Protein AF-A0A914N008-F1 (afdb_monomer_lite)

Organism: Meloidogyne incognita (NCBI:txid6306)

Sequence (202 aa):
MTDQQKLLIILQPNNVERKERTLLNAPINIRFYGACIACTVIDVILIFLSLLGYFYPNPFRRTPLYKQIFQKLDRFTIQFWYSITLLALTIFFFLHFVSVGGSLLSIQIRKPLIFIPQLIFCLLAVLLQLLLFSVCITISIVSDDTMWGIAIFSLFLLFLFGIYLAISVFTFKQLLFECDDFKKMLANSKSVHFKEENKRKK

Foldseek 3Di:
DDVVVVLVVCPDPVNVVVVVVCVCVPVLVVLLVVLLVVLLVVLVVLLVVLVCCLVPVPPCVPDVLCCPPCVPPDPVVVNVVSNVVSVVSNVLSVVLNVLSVQCVVCVVVLPLVSLVVNLVSLVVVLVVLVVVLVVLVVCCVPVVDCSVVVNVVSVVVSVSSVSNSVSSVVVSVVSVVVVVVVVVSVVVVVVVVVVVVVVVVD

Radius of gyration: 25.66 Å; chains: 1; bounding box: 66×26×82 Å

Secondary structure (DSSP, 8-state):
--HHHHHHHHTSHHHHHHHHHHHHT-HHHHHHHHHHHHHHHHHHHHHHHHHHHHHS----TT-HHHHHHSTTS-HHHHHHHHHHHHHHHHHHHHHHHHHHHHHHHHHHTT-HHHHHHHHHHHHHHHHHHHHHHHHHHHHHHHSSS-THHHHHHHHHHHHHHHHHHHHHHHHHHHHHHHHHHHHHHHHHHHHHHHHHHHHH--

pLDDT: mean 76.32, std 16.16, range [44.53, 95.0]

Structure (mmCIF, N/CA/C/O backbone):
data_AF-A0A914N008-F1
#
_entry.id   AF-A0A914N008-F1
#
loop_
_atom_site.group_PDB
_atom_site.id
_atom_site.type_symbol
_atom_site.label_atom_id
_atom_site.label_alt_id
_atom_site.label_comp_id
_atom_site.label_asym_id
_atom_site.label_entity_id
_atom_site.label_seq_id
_atom_site.pdbx_PDB_ins_code
_atom_site.Cartn_x
_atom_site.Cartn_y
_atom_site.Cartn_z
_atom_site.occupancy
_atom_site.B_iso_or_equiv
_atom_site.auth_seq_id
_atom_site.auth_comp_id
_atom_site.auth_asym_id
_atom_site.auth_atom_id
_atom_site.pdbx_PDB_model_num
ATOM 1 N N . MET A 1 1 ? -38.704 9.710 30.989 1.00 48.91 1 MET A N 1
ATOM 2 C CA . MET A 1 1 ? -37.713 8.616 31.025 1.00 48.91 1 MET A CA 1
ATOM 3 C C . MET A 1 1 ? -36.411 9.207 31.531 1.00 48.91 1 MET A C 1
ATOM 5 O O . MET A 1 1 ? -35.875 10.094 30.878 1.00 48.91 1 MET A O 1
ATOM 9 N N . THR A 1 2 ? -35.991 8.836 32.736 1.00 54.03 2 THR A N 1
ATOM 10 C CA . THR A 1 2 ? -34.802 9.414 33.382 1.00 54.03 2 THR A CA 1
ATOM 11 C C . THR A 1 2 ? -33.525 8.887 32.722 1.00 54.03 2 THR A C 1
ATOM 13 O O . THR A 1 2 ? -33.515 7.774 32.194 1.00 54.03 2 THR A O 1
ATOM 16 N N . ASP A 1 3 ? -32.433 9.655 32.749 1.00 49.78 3 ASP A N 1
ATOM 17 C CA . ASP A 1 3 ? -31.152 9.241 32.146 1.00 49.78 3 ASP A CA 1
ATOM 18 C C . ASP A 1 3 ? -30.626 7.910 32.717 1.00 49.78 3 ASP A C 1
ATOM 20 O O . ASP A 1 3 ? -29.981 7.138 32.008 1.00 49.78 3 ASP A O 1
ATOM 24 N N . GLN A 1 4 ? -31.000 7.574 33.958 1.00 46.47 4 GLN A N 1
ATOM 25 C CA . GLN A 1 4 ? -30.733 6.266 34.564 1.00 46.47 4 GLN A CA 1
ATOM 26 C C . GLN A 1 4 ? -31.462 5.111 33.863 1.00 46.47 4 GLN A C 1
ATOM 28 O O . GLN A 1 4 ? -30.859 4.063 33.652 1.00 46.47 4 GLN A O 1
ATOM 33 N N . GLN A 1 5 ? -32.719 5.289 33.440 1.00 46.25 5 GLN A N 1
ATOM 34 C CA . GLN A 1 5 ? -33.444 4.257 32.688 1.00 46.25 5 GLN A CA 1
ATOM 35 C C . GLN A 1 5 ? -32.820 4.033 31.306 1.00 46.25 5 GLN A C 1
ATOM 37 O O . GLN A 1 5 ? -32.725 2.893 30.860 1.00 46.25 5 GLN A O 1
ATOM 42 N N . LYS A 1 6 ? -32.327 5.093 30.650 1.00 53.38 6 LYS A N 1
ATOM 43 C CA . LYS A 1 6 ? -31.579 4.961 29.388 1.00 53.38 6 LYS A CA 1
ATOM 44 C C . LYS A 1 6 ? -30.273 4.189 29.580 1.00 53.38 6 LYS A C 1
ATOM 46 O O . LYS A 1 6 ? -29.978 3.309 28.779 1.00 53.38 6 LYS A O 1
ATOM 51 N N . LEU A 1 7 ? -29.516 4.477 30.641 1.00 52.62 7 LEU A N 1
ATOM 52 C CA . LEU A 1 7 ? -28.245 3.802 30.916 1.00 52.62 7 LEU A CA 1
ATOM 53 C C . LEU A 1 7 ? -28.439 2.311 31.239 1.00 52.62 7 LEU A C 1
ATOM 55 O O . LEU A 1 7 ? -27.700 1.474 30.727 1.00 52.62 7 LEU A O 1
ATOM 59 N N . LEU A 1 8 ? -29.459 1.982 32.040 1.00 50.84 8 LEU A N 1
ATOM 60 C CA . LEU A 1 8 ? -29.774 0.605 32.432 1.00 50.84 8 LEU A CA 1
ATOM 61 C C . LEU A 1 8 ? -30.206 -0.246 31.232 1.00 50.84 8 LEU A C 1
ATOM 63 O O . LEU A 1 8 ? -29.816 -1.402 31.118 1.00 50.84 8 LEU A O 1
ATOM 67 N N . ILE A 1 9 ? -30.973 0.346 30.311 1.00 55.34 9 ILE A N 1
ATOM 68 C CA . ILE A 1 9 ? -31.376 -0.306 29.062 1.00 55.34 9 ILE A CA 1
ATOM 69 C C . ILE A 1 9 ? -30.156 -0.519 28.157 1.00 55.34 9 ILE A C 1
ATOM 71 O O . ILE A 1 9 ? -30.027 -1.585 27.568 1.00 55.34 9 ILE A O 1
ATOM 75 N N . ILE A 1 10 ? -29.228 0.441 28.070 1.00 53.75 10 ILE A N 1
ATOM 76 C CA . ILE A 1 10 ? -28.014 0.301 27.245 1.00 53.75 10 ILE A CA 1
ATOM 77 C C . ILE A 1 10 ? -27.053 -0.765 27.802 1.00 53.75 10 ILE A C 1
ATOM 79 O O . ILE A 1 10 ? -26.398 -1.447 27.018 1.00 53.75 10 ILE A O 1
ATOM 83 N N . LEU A 1 11 ? -26.977 -0.923 29.127 1.00 48.84 11 LEU A N 1
ATOM 84 C CA . LEU A 1 11 ? -26.089 -1.877 29.804 1.00 48.84 11 LEU A CA 1
ATOM 85 C C . LEU A 1 11 ? -26.681 -3.287 29.958 1.00 48.84 11 LEU A C 1
ATOM 87 O O . LEU A 1 11 ? -25.991 -4.177 30.453 1.00 48.84 11 LEU A O 1
ATOM 91 N N . GLN A 1 12 ? -27.928 -3.526 29.534 1.00 49.69 12 GLN A N 1
ATOM 92 C CA . GLN A 1 12 ? -28.450 -4.891 29.476 1.00 49.69 12 GLN A CA 1
ATOM 93 C C . GLN A 1 12 ? -27.586 -5.733 28.521 1.00 49.69 12 GLN A C 1
ATOM 95 O O . GLN A 1 12 ? -27.346 -5.297 27.393 1.00 49.69 12 GLN A O 1
ATOM 100 N N . PRO A 1 13 ? -27.164 -6.950 28.911 1.00 48.56 13 PRO A N 1
ATOM 101 C CA . PRO A 1 13 ? -26.261 -7.783 28.109 1.00 48.56 13 PRO A CA 1
ATOM 102 C C . PRO A 1 13 ? -26.801 -8.041 26.693 1.00 48.56 13 PRO A C 1
ATOM 104 O O . PRO A 1 13 ? -26.054 -7.960 25.721 1.00 48.56 13 PRO A O 1
ATOM 107 N N . ASN A 1 14 ? -28.124 -8.185 26.549 1.00 44.53 14 ASN A N 1
ATOM 108 C CA . ASN A 1 14 ? -28.794 -8.314 25.250 1.00 44.53 14 ASN A CA 1
ATOM 109 C C . ASN A 1 14 ? -28.680 -7.062 24.361 1.00 44.53 14 ASN A C 1
ATOM 111 O O . ASN A 1 14 ? -28.663 -7.183 23.139 1.00 44.53 14 ASN A O 1
ATOM 115 N N . ASN A 1 15 ? -28.606 -5.860 24.941 1.00 46.72 15 ASN A N 1
ATOM 116 C CA . ASN A 1 15 ? -28.435 -4.616 24.189 1.00 46.72 15 ASN A CA 1
ATOM 117 C C . ASN A 1 15 ? -26.965 -4.321 23.885 1.00 46.72 15 ASN A C 1
ATOM 119 O O . ASN A 1 15 ? -26.691 -3.763 22.826 1.00 46.72 15 ASN A O 1
ATOM 123 N N . VAL A 1 16 ? -26.027 -4.745 24.737 1.00 50.00 16 VAL A N 1
ATOM 124 C CA . VAL A 1 16 ? -24.585 -4.680 24.452 1.00 50.00 16 VAL A CA 1
ATOM 125 C C . VAL A 1 16 ? -24.230 -5.610 23.290 1.00 50.00 16 VAL A C 1
ATOM 127 O O . VAL A 1 16 ? -23.677 -5.133 22.302 1.00 50.00 16 VAL A O 1
ATOM 130 N N . GLU A 1 17 ? -24.665 -6.876 23.320 1.00 48.66 17 GLU A N 1
ATOM 131 C CA . GLU A 1 17 ? -24.482 -7.810 22.196 1.00 48.66 17 GLU A CA 1
ATOM 132 C C . GLU A 1 17 ? -25.181 -7.331 20.914 1.00 48.66 17 GLU A C 1
ATOM 134 O O . GLU A 1 17 ? -24.646 -7.456 19.811 1.00 48.66 17 GLU A O 1
ATOM 139 N N . ARG A 1 18 ? -26.395 -6.772 21.026 1.00 46.22 18 ARG A N 1
ATOM 140 C CA . ARG A 1 18 ? -27.140 -6.252 19.868 1.00 46.22 18 ARG A CA 1
ATOM 141 C C . ARG A 1 18 ? -26.466 -5.013 19.271 1.00 46.22 18 ARG A C 1
ATOM 143 O O . ARG A 1 18 ? -26.499 -4.854 18.050 1.00 46.22 18 ARG A O 1
ATOM 150 N N . LYS A 1 19 ? -25.833 -4.168 20.093 1.00 51.06 19 LYS A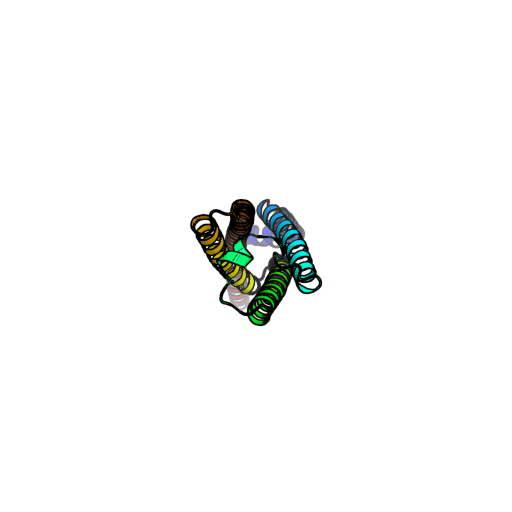 N 1
ATOM 151 C CA . LYS A 1 19 ? -25.053 -2.998 19.660 1.00 51.06 19 LYS A CA 1
ATOM 152 C C . LYS A 1 19 ? -23.704 -3.416 19.069 1.00 51.06 19 LYS A C 1
ATOM 154 O O . LYS A 1 19 ? -23.291 -2.853 18.063 1.00 51.06 19 LYS A O 1
ATOM 159 N N . GLU A 1 20 ? -23.069 -4.456 19.608 1.00 49.47 20 GLU A N 1
ATOM 160 C CA . GLU A 1 20 ? -21.886 -5.088 19.014 1.00 49.47 20 GLU A CA 1
ATOM 161 C C . GLU A 1 20 ? -22.183 -5.676 17.634 1.00 49.47 20 GLU A C 1
ATOM 163 O O . GLU A 1 20 ? -21.449 -5.386 16.692 1.00 49.47 20 GLU A O 1
ATOM 168 N N . ARG A 1 21 ? -23.291 -6.416 17.474 1.00 47.38 21 ARG A N 1
ATOM 169 C CA . ARG A 1 21 ? -23.704 -6.981 16.177 1.00 47.38 21 ARG A CA 1
ATOM 170 C C . ARG A 1 21 ? -24.109 -5.916 15.157 1.00 47.38 21 ARG A C 1
ATOM 172 O O . ARG A 1 21 ? -23.783 -6.056 13.983 1.00 47.38 21 ARG A O 1
ATOM 179 N N . THR A 1 22 ? -24.790 -4.844 15.568 1.00 50.00 22 THR A N 1
ATOM 180 C CA . THR A 1 22 ? -25.119 -3.734 14.647 1.00 50.00 22 THR A CA 1
ATOM 181 C C . THR A 1 22 ? -23.902 -2.888 14.278 1.00 50.00 22 THR A C 1
ATOM 183 O O . THR A 1 22 ? -23.843 -2.397 13.156 1.00 50.00 22 THR A O 1
ATOM 186 N N . LEU A 1 23 ? -22.904 -2.768 15.160 1.00 50.53 23 LEU A N 1
ATOM 187 C CA . LEU A 1 23 ? -21.628 -2.121 14.843 1.00 50.53 23 LEU A CA 1
ATOM 188 C C . LEU A 1 23 ? -20.763 -2.988 13.922 1.00 50.53 23 LEU A C 1
ATOM 190 O O . LEU A 1 23 ? -20.233 -2.467 12.948 1.00 50.53 23 LEU A O 1
ATOM 194 N N . LEU A 1 24 ? -20.665 -4.302 14.152 1.00 49.53 24 LEU A N 1
ATOM 195 C CA . LEU A 1 24 ? -19.932 -5.222 13.268 1.00 49.53 24 LEU A CA 1
ATOM 196 C C . LEU A 1 24 ? -20.536 -5.256 11.849 1.00 49.53 24 LEU A C 1
ATOM 198 O O . LEU A 1 24 ? -19.799 -5.288 10.868 1.00 49.53 24 LEU A O 1
ATOM 202 N N . ASN A 1 25 ? -21.865 -5.145 11.747 1.00 50.12 25 ASN A N 1
ATOM 203 C CA . ASN A 1 25 ? -22.613 -5.087 10.485 1.00 50.12 25 ASN A CA 1
ATOM 204 C C . ASN A 1 25 ? -22.805 -3.665 9.934 1.00 50.12 25 ASN A C 1
ATOM 206 O O . ASN A 1 25 ? -23.552 -3.477 8.970 1.00 50.12 25 ASN A O 1
ATOM 210 N N . ALA A 1 26 ? -22.163 -2.650 10.522 1.00 58.84 26 ALA A N 1
ATOM 211 C CA . ALA A 1 26 ? -22.235 -1.304 9.981 1.00 58.84 26 ALA A CA 1
ATOM 212 C C . ALA A 1 26 ? -21.661 -1.305 8.549 1.00 58.84 26 ALA A C 1
ATOM 214 O O . ALA A 1 26 ? -20.599 -1.888 8.310 1.00 58.84 26 ALA A O 1
ATOM 215 N N . PRO A 1 27 ? -22.305 -0.620 7.586 1.00 59.25 27 PRO A N 1
ATOM 216 C CA . PRO A 1 27 ? -21.892 -0.624 6.178 1.00 59.25 27 PRO A CA 1
ATOM 217 C C . PRO A 1 27 ? -20.438 -0.168 5.966 1.00 59.25 27 PRO A C 1
ATOM 219 O O . PRO A 1 27 ? -19.822 -0.493 4.955 1.00 59.25 27 PRO A O 1
ATOM 222 N N . ILE A 1 28 ? -19.876 0.567 6.927 1.00 62.19 28 ILE A N 1
ATOM 223 C CA . ILE A 1 28 ? -18.495 1.058 6.919 1.00 62.19 28 ILE A CA 1
ATOM 224 C C . ILE A 1 28 ? -17.487 -0.056 7.225 1.00 62.19 28 ILE A C 1
ATOM 226 O O . ILE A 1 28 ? -16.455 -0.124 6.561 1.00 62.19 28 ILE A O 1
ATOM 230 N N . ASN A 1 29 ? -17.808 -0.981 8.135 1.00 72.00 29 ASN A N 1
ATOM 231 C CA . ASN A 1 29 ? -16.945 -2.129 8.417 1.00 72.00 29 ASN A CA 1
ATOM 232 C C . ASN A 1 29 ? -16.856 -3.046 7.197 1.00 72.00 29 ASN A C 1
ATOM 234 O O . ASN A 1 29 ? -15.761 -3.434 6.808 1.00 72.00 29 ASN A O 1
ATOM 238 N N . ILE A 1 30 ? -17.975 -3.290 6.510 1.00 80.00 30 ILE A N 1
ATOM 239 C CA . ILE A 1 30 ? -18.000 -4.087 5.273 1.00 80.00 30 ILE A CA 1
ATOM 240 C C . ILE A 1 30 ? -17.111 -3.459 4.187 1.00 80.00 30 ILE A C 1
ATOM 242 O O . ILE A 1 30 ? -16.328 -4.161 3.548 1.00 80.00 30 ILE A O 1
ATOM 246 N N . ARG A 1 31 ? -17.187 -2.133 3.998 1.00 85.31 31 ARG A N 1
ATOM 247 C CA . ARG A 1 31 ? -16.338 -1.410 3.034 1.00 85.31 31 ARG A CA 1
ATOM 248 C C . ARG A 1 31 ? -14.860 -1.487 3.400 1.00 85.31 31 ARG A C 1
ATOM 250 O O . ARG A 1 31 ? -14.036 -1.692 2.515 1.00 85.31 31 ARG A O 1
ATOM 257 N N . PHE A 1 32 ? -14.531 -1.347 4.683 1.00 88.38 32 PHE A N 1
ATOM 258 C CA . PHE A 1 32 ? -13.157 -1.460 5.159 1.00 88.38 32 PHE A CA 1
ATOM 259 C C . PHE A 1 32 ? -12.603 -2.874 4.959 1.00 88.38 32 PHE A C 1
ATOM 261 O O . PHE A 1 32 ? -11.547 -3.021 4.355 1.00 88.38 32 PHE A O 1
ATOM 268 N N . TYR A 1 33 ? -13.343 -3.912 5.360 1.00 88.69 33 TYR A N 1
ATOM 269 C CA . TYR A 1 33 ? -12.947 -5.303 5.130 1.00 88.69 33 TYR A CA 1
ATOM 270 C C . TYR A 1 33 ? -12.759 -5.604 3.640 1.00 88.69 33 TYR A C 1
ATOM 272 O O . TYR A 1 33 ? -11.759 -6.210 3.264 1.00 88.69 33 TYR A O 1
ATOM 280 N N . GLY A 1 34 ? -13.671 -5.133 2.783 1.00 88.50 34 GLY A N 1
ATOM 281 C CA . GLY A 1 34 ? -13.533 -5.265 1.333 1.00 88.50 34 GLY A CA 1
ATOM 282 C C . GLY A 1 34 ? -12.267 -4.589 0.797 1.00 88.50 34 GLY A C 1
ATOM 283 O O . GLY A 1 34 ? -11.550 -5.179 -0.010 1.00 88.50 34 GLY A O 1
ATOM 284 N N . ALA A 1 35 ? -11.951 -3.389 1.288 1.00 90.56 35 ALA A N 1
ATOM 285 C CA . ALA A 1 35 ? -10.738 -2.673 0.911 1.00 90.56 35 ALA A CA 1
ATOM 286 C C . ALA A 1 35 ? -9.466 -3.390 1.400 1.00 90.56 35 ALA A C 1
ATOM 288 O O . ALA A 1 35 ? -8.519 -3.525 0.631 1.00 90.56 35 ALA A O 1
ATOM 289 N N . CYS A 1 36 ? -9.460 -3.928 2.626 1.00 90.44 36 CYS A N 1
ATOM 290 C CA . CYS A 1 36 ? -8.354 -4.740 3.135 1.00 90.44 36 CYS A CA 1
ATOM 291 C C . CYS A 1 36 ? -8.127 -5.991 2.286 1.00 90.44 36 CYS A C 1
ATOM 293 O O . CYS A 1 36 ? -6.990 -6.263 1.924 1.00 90.44 36 CYS A O 1
ATOM 295 N N . ILE A 1 37 ? -9.188 -6.723 1.928 1.00 91.56 37 ILE A N 1
ATOM 296 C CA . ILE A 1 37 ? -9.081 -7.917 1.075 1.00 91.56 37 ILE A CA 1
ATOM 297 C C . ILE A 1 37 ? -8.471 -7.549 -0.279 1.00 91.56 37 ILE A C 1
ATOM 299 O O . ILE A 1 37 ? -7.536 -8.210 -0.726 1.00 91.56 37 ILE A O 1
ATOM 303 N N . ALA A 1 38 ? -8.962 -6.481 -0.914 1.00 91.06 38 ALA A N 1
ATOM 304 C CA . ALA A 1 38 ? -8.420 -6.011 -2.184 1.00 91.06 38 ALA A CA 1
ATOM 305 C C . ALA A 1 38 ? -6.927 -5.664 -2.063 1.00 91.06 38 ALA A C 1
ATOM 307 O O . ALA A 1 38 ? -6.125 -6.149 -2.861 1.00 91.06 38 ALA A O 1
ATOM 308 N N . CYS A 1 39 ? -6.541 -4.896 -1.038 1.00 90.94 39 CYS A N 1
ATOM 309 C CA . CYS A 1 39 ? -5.143 -4.553 -0.772 1.00 90.94 39 CYS A CA 1
ATOM 310 C C . CYS A 1 39 ? -4.279 -5.791 -0.542 1.00 90.94 39 CYS A C 1
ATOM 312 O O . CYS A 1 39 ? -3.233 -5.912 -1.164 1.00 90.94 39 CYS A O 1
ATOM 314 N N . THR A 1 40 ? -4.737 -6.743 0.269 1.00 92.31 40 THR A N 1
ATOM 315 C CA . THR A 1 40 ? -4.014 -7.991 0.518 1.00 92.31 40 THR A CA 1
ATOM 316 C C . THR A 1 40 ? -3.774 -8.782 -0.766 1.00 92.31 40 THR A C 1
ATOM 318 O O . THR A 1 40 ? -2.666 -9.264 -0.987 1.00 92.31 40 THR A O 1
ATOM 321 N N . VAL A 1 41 ? -4.782 -8.903 -1.635 1.00 93.88 41 VAL A N 1
ATOM 322 C CA . VAL A 1 41 ? -4.629 -9.593 -2.926 1.00 93.88 41 VAL A CA 1
ATOM 323 C C . VAL A 1 41 ? -3.598 -8.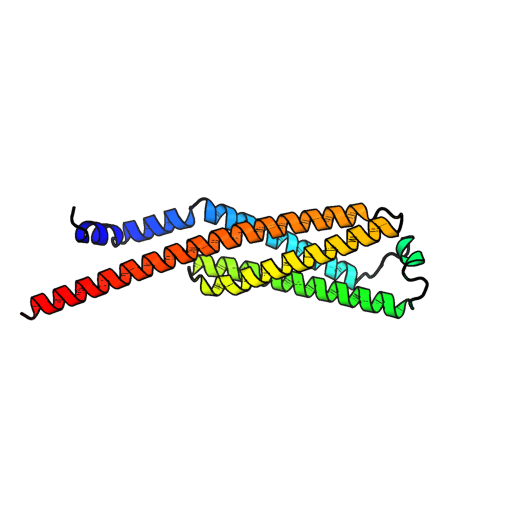881 -3.802 1.00 93.88 41 VAL A C 1
ATOM 325 O O . VAL A 1 41 ? -2.726 -9.532 -4.376 1.00 93.88 41 VAL A O 1
ATOM 328 N N . ILE A 1 42 ? -3.664 -7.551 -3.876 1.00 92.00 42 ILE A N 1
ATOM 329 C CA . ILE A 1 42 ? -2.716 -6.742 -4.649 1.00 92.00 42 ILE A CA 1
ATOM 330 C C . ILE A 1 42 ? -1.295 -6.883 -4.092 1.00 92.00 42 ILE A C 1
ATOM 332 O O . ILE A 1 42 ? -0.374 -7.126 -4.867 1.00 92.00 42 ILE A O 1
ATOM 336 N N . ASP A 1 43 ? -1.113 -6.797 -2.773 1.00 91.88 43 ASP A N 1
ATOM 337 C CA . ASP A 1 43 ? 0.191 -6.941 -2.123 1.00 91.88 43 ASP A CA 1
ATOM 338 C C . ASP A 1 43 ? 0.810 -8.302 -2.436 1.00 91.88 43 ASP A C 1
ATOM 340 O O . ASP A 1 43 ? 1.970 -8.373 -2.829 1.00 91.88 43 ASP A O 1
ATOM 344 N N . VAL A 1 44 ? 0.035 -9.388 -2.339 1.00 95.00 44 VAL A N 1
ATOM 345 C CA . VAL A 1 44 ? 0.516 -10.741 -2.659 1.00 95.00 44 VAL A CA 1
ATOM 346 C C . VAL A 1 44 ? 0.963 -10.838 -4.119 1.00 95.00 44 VAL A C 1
ATOM 348 O O . VAL A 1 44 ? 2.034 -11.381 -4.395 1.00 95.00 44 VAL A O 1
ATOM 351 N N . ILE A 1 45 ? 0.185 -10.281 -5.052 1.00 93.00 45 ILE A N 1
ATOM 352 C CA . ILE A 1 45 ? 0.550 -10.250 -6.475 1.00 93.00 45 ILE A CA 1
ATOM 353 C C . ILE A 1 45 ? 1.847 -9.457 -6.676 1.00 93.00 45 ILE A C 1
ATOM 355 O O . ILE A 1 45 ? 2.752 -9.930 -7.360 1.00 93.00 45 ILE A O 1
ATOM 359 N N . LEU A 1 46 ? 1.971 -8.273 -6.074 1.00 91.25 46 LEU A N 1
ATOM 360 C CA . LEU A 1 46 ? 3.138 -7.405 -6.242 1.00 91.25 46 LEU A CA 1
ATOM 361 C C . LEU A 1 46 ? 4.397 -7.978 -5.580 1.00 91.25 46 LEU A C 1
ATOM 363 O O . LEU A 1 46 ? 5.477 -7.882 -6.165 1.00 91.25 46 LEU A O 1
ATOM 367 N N . ILE A 1 47 ? 4.272 -8.630 -4.421 1.00 93.69 47 ILE A N 1
ATOM 368 C CA . ILE A 1 47 ? 5.356 -9.392 -3.782 1.00 93.69 47 ILE A CA 1
ATOM 369 C C . ILE A 1 47 ? 5.816 -10.507 -4.719 1.00 93.69 47 ILE A C 1
ATOM 371 O O . ILE A 1 47 ? 7.010 -10.623 -4.995 1.00 93.69 47 ILE A O 1
ATOM 375 N N . PHE A 1 48 ? 4.881 -11.298 -5.253 1.00 93.50 48 PHE A N 1
ATOM 376 C CA . PHE A 1 48 ? 5.210 -12.399 -6.154 1.00 93.50 48 PHE A CA 1
ATOM 377 C C . PHE A 1 48 ? 5.899 -11.908 -7.432 1.00 93.50 48 PHE A C 1
ATOM 379 O O . PHE A 1 48 ? 6.938 -12.445 -7.811 1.00 93.50 48 PHE A O 1
ATOM 386 N N . LEU A 1 49 ? 5.377 -10.854 -8.068 1.00 89.69 49 LEU A N 1
ATOM 387 C CA . LEU A 1 49 ? 5.983 -10.253 -9.260 1.00 89.69 49 LEU A CA 1
ATOM 388 C C . LEU A 1 49 ? 7.378 -9.682 -8.974 1.00 89.69 49 LEU A C 1
ATOM 390 O O . LEU A 1 49 ? 8.282 -9.847 -9.794 1.00 89.69 49 LEU A O 1
ATOM 394 N N . SER A 1 50 ? 7.572 -9.052 -7.812 1.00 88.56 50 SER A N 1
ATOM 395 C CA . SER A 1 50 ? 8.870 -8.494 -7.411 1.00 88.56 50 SER A CA 1
ATOM 396 C C . SER A 1 50 ? 9.906 -9.595 -7.172 1.00 88.56 50 SER A C 1
ATOM 398 O O . SER A 1 50 ? 11.027 -9.501 -7.671 1.00 88.56 50 SER A O 1
ATOM 400 N N . LEU A 1 51 ? 9.518 -10.678 -6.489 1.00 90.81 51 LEU A N 1
ATOM 401 C CA . LEU A 1 51 ? 10.366 -11.855 -6.285 1.00 90.81 51 LEU A CA 1
ATOM 402 C C . LEU A 1 51 ? 10.687 -12.562 -7.604 1.00 90.81 51 LEU A C 1
ATOM 404 O O . LEU A 1 51 ? 11.836 -12.930 -7.839 1.00 90.81 51 LEU A O 1
ATOM 408 N N . LEU A 1 52 ? 9.697 -12.725 -8.486 1.00 88.56 52 LEU A N 1
ATOM 409 C CA . LEU A 1 52 ? 9.902 -13.328 -9.801 1.00 88.56 52 LEU A CA 1
ATOM 410 C C . LEU A 1 52 ? 10.907 -12.512 -10.621 1.00 88.56 52 LEU A C 1
ATOM 412 O O . LEU A 1 52 ? 11.835 -13.087 -11.185 1.00 88.56 52 LEU A O 1
ATOM 416 N N . GLY A 1 53 ? 10.772 -11.182 -10.633 1.00 83.50 53 GLY A N 1
ATOM 417 C CA . GLY A 1 53 ? 11.736 -10.291 -11.281 1.00 83.50 53 GLY A CA 1
ATOM 418 C C . GLY A 1 53 ? 13.135 -10.365 -10.664 1.00 83.50 53 GLY A C 1
ATOM 419 O O . GLY A 1 53 ? 14.127 -10.219 -11.375 1.00 83.50 53 GLY A O 1
ATOM 420 N N . TYR A 1 54 ? 13.225 -10.623 -9.356 1.00 84.38 54 TYR A N 1
ATOM 421 C CA . TYR A 1 54 ? 14.495 -10.698 -8.637 1.00 84.38 54 TYR A CA 1
ATOM 422 C C . TYR A 1 54 ? 15.249 -11.996 -8.950 1.00 84.38 54 TYR A C 1
ATOM 424 O O . TYR A 1 54 ? 16.445 -11.957 -9.231 1.00 84.38 54 TYR A O 1
ATOM 432 N N . PHE A 1 55 ? 14.557 -13.142 -8.939 1.00 84.38 55 PHE A N 1
ATOM 433 C CA . PHE A 1 55 ? 15.156 -14.456 -9.214 1.00 84.38 55 PHE A CA 1
ATOM 434 C C . PHE A 1 55 ? 15.340 -14.748 -10.702 1.00 84.38 55 PHE A C 1
ATOM 436 O O . PHE A 1 55 ? 16.269 -15.462 -11.078 1.00 84.38 55 PHE A O 1
ATOM 443 N N . TYR A 1 56 ? 14.492 -14.171 -11.552 1.00 81.94 56 TYR A N 1
ATOM 444 C CA . TYR A 1 56 ? 14.594 -14.273 -13.003 1.00 81.94 56 TYR A CA 1
ATOM 445 C C . TYR A 1 56 ? 14.815 -12.886 -13.607 1.00 81.94 56 TYR A C 1
ATOM 447 O O . TYR A 1 56 ? 13.951 -12.383 -14.335 1.00 81.94 56 TYR A O 1
ATOM 455 N N . PRO A 1 57 ? 15.976 -12.255 -13.333 1.00 68.06 57 PRO A N 1
ATOM 456 C CA . PRO A 1 57 ? 16.286 -10.945 -13.859 1.00 68.06 57 PRO A CA 1
ATOM 457 C C . PRO A 1 57 ? 16.510 -11.080 -15.366 1.00 68.06 57 PRO A C 1
ATOM 459 O O . PRO A 1 57 ? 17.614 -11.318 -15.851 1.00 68.06 57 PRO A O 1
ATOM 462 N N . ASN A 1 58 ? 15.445 -10.871 -16.132 1.00 63.69 58 ASN A N 1
ATOM 463 C CA . ASN A 1 58 ? 15.522 -10.470 -17.528 1.00 63.69 58 ASN A CA 1
ATOM 464 C C . ASN A 1 58 ? 15.159 -8.982 -17.595 1.00 63.69 58 ASN A C 1
ATOM 466 O O . ASN A 1 58 ? 14.102 -8.637 -18.128 1.00 63.69 58 ASN A O 1
ATOM 470 N N . PRO A 1 59 ? 15.992 -8.081 -17.027 1.00 56.56 59 PRO A N 1
ATOM 471 C CA . PRO A 1 59 ? 15.714 -6.661 -17.060 1.00 56.56 59 PRO A CA 1
ATOM 472 C C . PRO A 1 59 ? 15.860 -6.245 -18.515 1.00 56.56 59 PRO A C 1
ATOM 474 O O . PRO A 1 59 ? 16.965 -6.074 -19.016 1.00 56.56 59 PRO A O 1
ATOM 477 N N . PHE A 1 60 ? 14.747 -6.157 -19.236 1.00 53.91 60 PHE A N 1
ATOM 478 C CA . PHE A 1 60 ? 14.684 -5.368 -20.454 1.00 53.91 60 PHE A CA 1
ATOM 479 C C . PHE A 1 60 ? 15.782 -5.665 -21.487 1.00 53.91 60 PHE A C 1
ATOM 481 O O . PHE A 1 60 ? 16.230 -4.764 -22.192 1.00 53.91 60 PHE A O 1
ATOM 488 N N . ARG A 1 61 ? 16.183 -6.938 -21.654 1.00 47.78 61 ARG A N 1
ATOM 489 C CA . ARG A 1 61 ? 17.234 -7.355 -22.611 1.00 47.78 61 ARG A CA 1
ATOM 490 C C . ARG A 1 61 ? 16.939 -6.938 -24.066 1.00 47.78 61 ARG A C 1
ATOM 492 O O . ARG A 1 61 ? 17.764 -7.173 -24.946 1.00 47.78 61 ARG A O 1
ATOM 499 N N . ARG A 1 62 ? 15.755 -6.367 -24.332 1.00 48.59 62 ARG A N 1
ATOM 500 C CA . ARG A 1 62 ? 15.248 -5.969 -25.646 1.00 48.59 62 ARG A CA 1
ATOM 501 C C . ARG A 1 62 ? 14.501 -4.628 -25.706 1.00 48.59 62 ARG A C 1
ATOM 503 O O . ARG A 1 62 ? 14.035 -4.320 -26.797 1.00 48.59 62 ARG A O 1
ATOM 510 N N . THR A 1 63 ? 14.363 -3.833 -24.635 1.00 53.94 63 THR A N 1
ATOM 511 C CA . THR A 1 63 ? 13.698 -2.520 -24.804 1.00 53.94 63 THR A CA 1
ATOM 512 C C . THR A 1 63 ? 14.696 -1.442 -25.247 1.00 53.94 63 THR A C 1
ATOM 514 O O . THR A 1 63 ? 15.817 -1.394 -24.727 1.00 53.94 63 THR A O 1
ATOM 517 N N . PRO A 1 64 ? 14.331 -0.585 -26.218 1.00 53.97 64 PRO A N 1
ATOM 518 C CA . PRO A 1 64 ? 15.183 0.512 -26.692 1.00 53.97 64 PRO A CA 1
ATOM 519 C C . PRO A 1 64 ? 15.633 1.450 -25.561 1.00 53.97 64 PRO A C 1
ATOM 521 O O . PRO A 1 64 ? 16.775 1.909 -25.553 1.00 53.97 64 PRO A O 1
ATOM 524 N N . LEU A 1 65 ? 14.795 1.615 -24.541 1.00 52.53 65 LEU A N 1
ATOM 525 C CA . LEU A 1 65 ? 15.058 2.331 -23.289 1.00 52.53 65 LEU A CA 1
ATOM 526 C C . LEU A 1 65 ? 16.332 1.890 -22.534 1.00 52.53 65 LEU A C 1
ATOM 528 O O . LEU A 1 65 ? 17.104 2.737 -22.079 1.00 52.53 65 LEU A O 1
ATOM 532 N N . TYR A 1 66 ? 16.609 0.578 -22.451 1.00 57.66 66 TYR A N 1
ATOM 533 C CA . TYR A 1 66 ? 17.857 0.059 -21.863 1.00 57.66 66 TYR A CA 1
ATOM 534 C C . TYR A 1 66 ? 19.079 0.539 -22.654 1.00 57.66 66 TYR A C 1
ATOM 536 O O . TYR A 1 66 ? 20.100 0.912 -22.078 1.00 57.66 66 TYR A O 1
ATOM 544 N N . LYS A 1 67 ? 18.961 0.568 -23.987 1.00 56.94 67 LYS A N 1
ATOM 545 C CA . LYS A 1 67 ? 20.030 1.048 -24.863 1.00 56.94 67 LYS A CA 1
ATOM 546 C C . LYS A 1 67 ? 20.207 2.561 -24.780 1.00 56.94 67 LYS A C 1
ATOM 548 O O . LYS A 1 67 ? 21.344 2.994 -24.850 1.00 56.94 67 LYS A O 1
ATOM 553 N N . GLN A 1 68 ? 19.146 3.355 -24.652 1.00 58.44 68 GLN A N 1
ATOM 554 C CA . GLN A 1 68 ? 19.261 4.819 -24.672 1.00 58.44 68 GLN A CA 1
ATOM 555 C C . GLN A 1 68 ? 19.678 5.416 -23.320 1.00 58.44 68 GLN A C 1
ATOM 557 O O . GLN A 1 68 ? 20.588 6.240 -23.279 1.00 58.44 68 GLN A O 1
ATOM 562 N N . ILE A 1 69 ? 19.071 4.991 -22.206 1.00 59.94 69 ILE A N 1
ATOM 563 C CA . ILE A 1 69 ? 19.324 5.604 -20.886 1.00 59.94 69 ILE A CA 1
ATOM 564 C C . ILE A 1 69 ? 20.611 5.072 -20.252 1.00 59.94 69 ILE A C 1
ATOM 566 O O . ILE A 1 69 ? 21.362 5.818 -19.624 1.00 59.94 69 ILE A O 1
ATOM 570 N N . PHE A 1 70 ? 20.899 3.785 -20.437 1.00 62.69 70 PHE A N 1
ATOM 571 C CA . PHE A 1 70 ? 21.993 3.122 -19.734 1.00 62.69 70 PHE A CA 1
ATOM 572 C C . PHE A 1 70 ? 23.211 2.824 -20.608 1.00 62.69 70 PHE A C 1
ATOM 574 O O . PHE A 1 70 ? 24.111 2.105 -20.189 1.00 62.69 70 PHE A O 1
ATOM 581 N N . GLN A 1 71 ? 23.299 3.431 -21.792 1.00 59.84 71 GLN A N 1
ATOM 582 C CA . GLN A 1 71 ? 24.433 3.278 -22.712 1.00 59.84 71 GLN A CA 1
ATOM 583 C C . GLN A 1 71 ? 25.794 3.625 -22.079 1.00 59.84 71 GLN A C 1
ATOM 585 O O . GLN A 1 71 ? 26.822 3.113 -22.514 1.00 59.84 71 GLN A O 1
ATOM 590 N N . LYS A 1 72 ? 25.794 4.487 -21.051 1.00 62.62 72 LYS A N 1
ATOM 591 C CA . LYS A 1 72 ? 26.986 4.924 -20.303 1.00 62.62 72 LYS A CA 1
ATOM 592 C C . LYS A 1 72 ? 27.188 4.212 -18.962 1.00 62.62 72 LYS A C 1
ATOM 594 O O . LYS A 1 72 ? 28.217 4.431 -18.330 1.00 62.62 72 LYS A O 1
ATOM 599 N N . LEU A 1 73 ? 26.227 3.407 -18.504 1.00 65.00 73 LEU A N 1
ATOM 600 C CA . LEU A 1 73 ? 26.359 2.654 -17.258 1.00 65.00 73 LEU A CA 1
ATOM 601 C C . LEU A 1 73 ? 26.810 1.223 -17.548 1.00 65.00 73 LEU A C 1
ATOM 603 O O . LEU A 1 73 ? 26.310 0.558 -18.452 1.00 65.00 73 LEU A O 1
ATOM 607 N N . ASP A 1 74 ? 27.731 0.73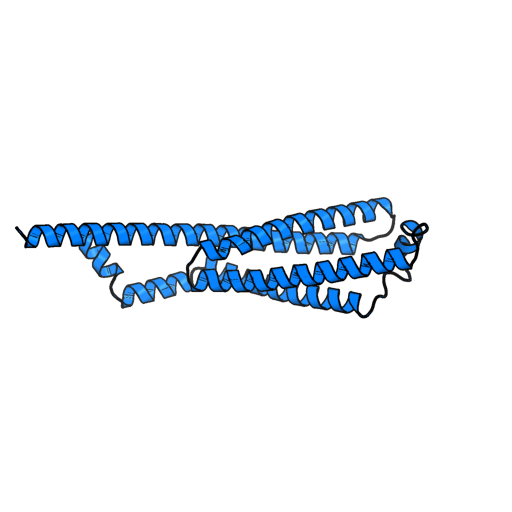4 -16.723 1.00 72.38 74 ASP A N 1
ATOM 608 C CA . ASP A 1 74 ? 28.094 -0.678 -16.680 1.00 72.38 74 ASP A CA 1
ATOM 609 C C . ASP A 1 74 ? 26.847 -1.544 -16.403 1.00 72.38 74 ASP A C 1
ATOM 611 O O . ASP A 1 74 ? 26.010 -1.224 -15.552 1.00 72.38 74 ASP A O 1
ATOM 615 N N . ARG A 1 75 ? 26.750 -2.675 -17.114 1.00 70.19 75 ARG A N 1
ATOM 616 C CA . ARG A 1 75 ? 25.746 -3.726 -16.908 1.00 70.19 75 ARG A CA 1
ATOM 617 C C . ARG A 1 75 ? 25.644 -4.153 -15.447 1.00 70.19 75 ARG A C 1
ATOM 619 O O . ARG A 1 75 ? 24.529 -4.367 -14.975 1.00 70.19 75 ARG A O 1
ATOM 626 N N . PHE A 1 76 ? 26.773 -4.252 -14.745 1.00 75.94 76 PHE A N 1
ATOM 627 C CA . PHE A 1 76 ? 26.812 -4.578 -13.323 1.00 75.94 76 PHE A CA 1
ATOM 628 C C . PHE A 1 76 ? 26.045 -3.543 -12.500 1.00 75.94 76 PHE A C 1
ATOM 630 O O . PHE A 1 76 ? 25.164 -3.909 -11.728 1.00 75.94 76 PHE A O 1
ATOM 637 N N . THR A 1 77 ? 26.306 -2.253 -12.719 1.00 77.81 77 THR A N 1
ATOM 638 C CA . THR A 1 77 ? 25.642 -1.158 -12.001 1.00 77.81 77 THR A CA 1
ATOM 639 C C . THR A 1 77 ? 24.133 -1.165 -12.237 1.00 77.81 77 THR A C 1
ATOM 641 O O . THR A 1 77 ? 23.360 -1.022 -11.294 1.00 77.81 77 THR A O 1
ATOM 644 N N . ILE A 1 78 ? 23.690 -1.391 -13.477 1.00 73.94 78 ILE A N 1
ATOM 645 C CA . ILE A 1 78 ? 22.258 -1.459 -13.810 1.00 73.94 78 ILE A CA 1
ATOM 646 C C . ILE A 1 78 ? 21.592 -2.642 -13.104 1.00 73.94 78 ILE A C 1
ATOM 648 O O . ILE A 1 78 ? 20.533 -2.492 -12.498 1.00 73.94 78 ILE A O 1
ATOM 652 N N . GLN A 1 79 ? 22.215 -3.820 -13.171 1.00 77.50 79 GLN A N 1
ATOM 653 C CA . GLN A 1 79 ? 21.684 -5.028 -12.552 1.00 77.50 79 GLN A CA 1
ATOM 654 C C . GLN A 1 79 ? 21.671 -4.919 -11.023 1.00 77.50 79 GLN A C 1
ATOM 656 O O . GLN A 1 79 ? 20.711 -5.350 -10.392 1.00 77.50 79 GLN A O 1
ATOM 661 N N . PHE A 1 80 ? 22.689 -4.294 -10.432 1.00 82.38 80 PHE A N 1
ATOM 662 C CA . PHE A 1 80 ? 22.761 -4.020 -9.002 1.00 82.38 80 PHE A CA 1
ATOM 663 C C . PHE A 1 80 ? 21.597 -3.137 -8.534 1.00 82.38 80 PHE A C 1
ATOM 665 O O . PHE A 1 80 ? 20.855 -3.532 -7.633 1.00 82.38 80 PHE A O 1
ATOM 672 N N . TRP A 1 81 ? 21.379 -1.985 -9.181 1.00 81.75 81 TRP A N 1
ATOM 673 C CA . TRP A 1 81 ? 20.273 -1.088 -8.830 1.00 81.75 81 TRP A CA 1
ATOM 674 C C . TRP A 1 81 ? 18.907 -1.725 -9.074 1.00 81.75 81 TRP A C 1
ATOM 676 O O . TRP A 1 81 ? 18.031 -1.601 -8.226 1.00 81.75 81 TRP A O 1
ATOM 686 N N . TYR A 1 82 ? 18.740 -2.469 -10.170 1.00 82.19 82 TYR A N 1
ATOM 687 C CA . TYR A 1 82 ? 17.511 -3.215 -10.447 1.00 82.19 82 TYR A CA 1
ATOM 688 C C . TYR A 1 82 ? 17.178 -4.210 -9.327 1.00 82.19 82 TYR A C 1
ATOM 690 O O . TYR A 1 82 ? 16.065 -4.201 -8.799 1.00 82.19 82 TYR A O 1
ATOM 698 N N . SER A 1 83 ? 18.153 -5.023 -8.914 1.00 84.00 83 SER A N 1
ATOM 699 C CA . SER A 1 83 ? 17.987 -5.988 -7.824 1.00 84.00 83 SER A CA 1
ATOM 700 C C . SER A 1 83 ? 17.657 -5.308 -6.496 1.00 84.00 83 SER A C 1
ATOM 702 O O . SER A 1 83 ? 16.785 -5.784 -5.769 1.00 84.00 83 SER A O 1
ATOM 704 N N . ILE A 1 84 ? 18.306 -4.179 -6.187 1.00 87.81 84 ILE A N 1
ATOM 705 C CA . ILE A 1 84 ? 18.000 -3.387 -4.987 1.00 87.81 84 ILE A CA 1
ATOM 706 C C . ILE A 1 84 ? 16.576 -2.845 -5.040 1.00 87.81 84 ILE A C 1
ATOM 708 O O . ILE A 1 84 ? 15.853 -2.956 -4.053 1.00 87.81 84 ILE A O 1
ATOM 712 N N . THR A 1 85 ? 16.147 -2.287 -6.173 1.00 85.75 85 THR A N 1
ATOM 713 C CA . THR A 1 85 ? 14.786 -1.765 -6.331 1.00 85.75 85 THR A CA 1
ATOM 714 C C . THR A 1 85 ? 13.748 -2.865 -6.135 1.00 85.75 85 THR A C 1
ATOM 716 O O . THR A 1 85 ? 12.786 -2.659 -5.400 1.00 85.75 85 THR A O 1
ATOM 719 N N . LEU A 1 86 ? 13.945 -4.047 -6.723 1.00 87.81 86 LEU A N 1
ATOM 720 C CA . LEU A 1 86 ? 13.019 -5.168 -6.549 1.00 87.81 86 LEU A CA 1
ATOM 721 C C . LEU A 1 86 ? 12.981 -5.700 -5.116 1.00 87.81 86 LEU A C 1
ATOM 723 O O . LEU A 1 86 ? 11.903 -6.000 -4.598 1.00 87.81 86 LEU A O 1
ATOM 727 N N . LEU A 1 87 ? 14.135 -5.786 -4.452 1.00 90.38 87 LEU A N 1
ATOM 728 C CA . LEU A 1 87 ? 14.197 -6.176 -3.047 1.00 90.38 87 LEU A CA 1
ATOM 729 C C . LEU A 1 87 ? 13.477 -5.147 -2.163 1.00 90.38 87 LEU A C 1
ATOM 731 O O . LEU A 1 87 ? 12.673 -5.523 -1.313 1.00 90.38 87 LEU A O 1
ATOM 735 N N . ALA A 1 88 ? 13.709 -3.855 -2.402 1.00 90.50 88 ALA A N 1
ATOM 736 C CA . ALA A 1 88 ? 13.049 -2.772 -1.682 1.00 90.50 88 ALA A CA 1
ATOM 737 C C . ALA A 1 88 ? 11.526 -2.793 -1.884 1.00 90.50 88 ALA A C 1
ATOM 739 O O . ALA A 1 88 ? 10.789 -2.674 -0.908 1.00 90.50 88 ALA A O 1
ATOM 740 N N . LEU A 1 89 ? 11.050 -3.012 -3.116 1.00 89.75 89 LEU A N 1
ATOM 741 C CA . LEU A 1 89 ? 9.622 -3.168 -3.415 1.00 89.75 89 LEU A CA 1
ATOM 742 C C . LEU A 1 89 ? 9.023 -4.381 -2.698 1.00 89.75 89 LEU A C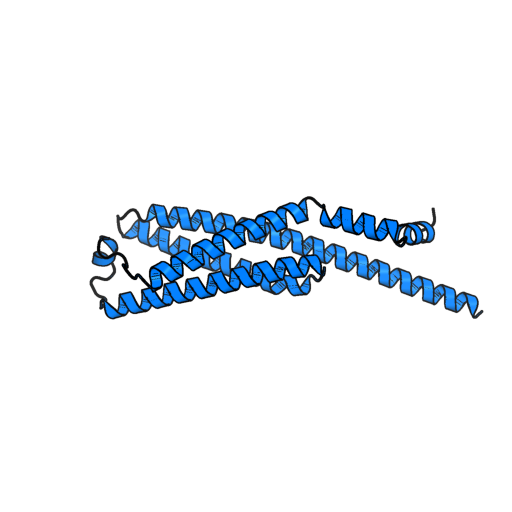 1
ATOM 744 O O . LEU A 1 89 ? 7.958 -4.273 -2.097 1.00 89.75 89 LEU A O 1
ATOM 748 N N . THR A 1 90 ? 9.727 -5.514 -2.690 1.00 91.75 90 THR A N 1
ATOM 749 C CA . THR A 1 90 ? 9.288 -6.725 -1.979 1.00 91.75 90 THR A CA 1
ATOM 750 C C . THR A 1 90 ? 9.114 -6.458 -0.483 1.00 91.75 90 THR A C 1
ATOM 752 O O . THR A 1 90 ? 8.065 -6.765 0.083 1.00 91.75 90 THR A O 1
ATOM 755 N N . ILE A 1 91 ? 10.118 -5.847 0.156 1.00 93.12 91 ILE A N 1
ATOM 756 C CA . ILE A 1 91 ? 10.069 -5.484 1.581 1.00 93.12 91 ILE A CA 1
ATOM 757 C C . ILE A 1 91 ? 8.926 -4.500 1.837 1.00 93.12 91 ILE A C 1
ATOM 759 O O . ILE A 1 91 ? 8.177 -4.658 2.798 1.00 93.12 91 ILE A O 1
ATOM 763 N N . PHE A 1 92 ? 8.769 -3.504 0.969 1.00 91.44 92 PHE A N 1
ATOM 764 C CA . PHE A 1 92 ? 7.723 -2.501 1.085 1.00 91.44 92 PHE A CA 1
ATOM 765 C C . PHE A 1 92 ? 6.317 -3.122 1.059 1.00 91.44 92 PHE A C 1
ATOM 767 O O . PHE A 1 92 ? 5.538 -2.888 1.983 1.00 91.44 92 PHE A O 1
ATOM 774 N N . PHE A 1 93 ? 5.996 -3.955 0.063 1.00 91.56 93 PHE A N 1
ATOM 775 C CA . PHE A 1 93 ? 4.681 -4.604 -0.023 1.00 91.56 93 PHE A CA 1
ATOM 776 C C . PHE A 1 93 ? 4.458 -5.628 1.093 1.00 91.56 93 PHE A C 1
ATOM 778 O O . PHE A 1 93 ? 3.339 -5.774 1.576 1.00 91.56 93 PHE A O 1
ATOM 785 N N . PHE A 1 94 ? 5.516 -6.286 1.574 1.00 93.62 94 PHE A N 1
ATOM 786 C CA . PHE A 1 94 ? 5.418 -7.145 2.752 1.00 93.62 94 PHE A CA 1
ATOM 787 C C . PHE A 1 94 ? 5.056 -6.349 4.015 1.00 93.62 94 PHE A C 1
ATOM 789 O O . PHE A 1 94 ? 4.163 -6.745 4.764 1.00 93.62 94 PHE A O 1
ATOM 796 N N . LEU A 1 95 ? 5.698 -5.200 4.242 1.00 92.69 95 LEU A N 1
ATOM 797 C CA . LEU A 1 95 ? 5.349 -4.317 5.357 1.00 92.69 95 LEU A CA 1
ATOM 798 C C . LEU A 1 95 ? 3.932 -3.749 5.209 1.00 92.69 95 LEU A C 1
ATOM 800 O O . LEU A 1 95 ? 3.216 -3.675 6.207 1.00 92.69 95 LEU A O 1
ATOM 804 N N . HIS A 1 96 ? 3.503 -3.413 3.986 1.00 90.81 96 HIS A N 1
ATOM 805 C CA . HIS A 1 96 ? 2.124 -3.001 3.715 1.00 90.81 96 HIS A CA 1
ATOM 806 C C . HIS A 1 96 ? 1.135 -4.104 4.109 1.00 90.81 96 HIS A C 1
ATOM 808 O O . HIS A 1 96 ? 0.226 -3.849 4.896 1.00 90.81 96 HIS A O 1
ATOM 814 N N . PHE A 1 97 ? 1.372 -5.342 3.669 1.00 92.00 97 PHE A N 1
ATOM 815 C CA . PHE A 1 97 ? 0.556 -6.508 4.010 1.00 92.00 97 PHE A CA 1
ATOM 816 C C . PHE A 1 97 ? 0.440 -6.721 5.529 1.00 92.00 97 PHE A C 1
ATOM 818 O O . PHE A 1 97 ? -0.662 -6.887 6.058 1.00 92.00 97 PHE A O 1
ATOM 825 N N . VAL A 1 98 ? 1.566 -6.675 6.254 1.00 91.69 98 VAL A N 1
ATOM 826 C CA . VAL A 1 98 ? 1.580 -6.814 7.722 1.00 91.69 98 VAL A CA 1
ATOM 827 C C . VAL A 1 98 ? 0.784 -5.688 8.379 1.00 91.69 98 VAL A C 1
ATOM 829 O O . VAL A 1 98 ? 0.000 -5.932 9.300 1.00 91.69 98 VAL A O 1
ATOM 832 N N . SER A 1 99 ? 0.953 -4.462 7.884 1.00 91.06 99 SER A N 1
ATOM 833 C CA . SER A 1 99 ? 0.199 -3.300 8.339 1.00 91.06 99 SER A CA 1
ATOM 834 C C . SER A 1 99 ? -1.306 -3.541 8.181 1.00 91.06 99 SER A C 1
ATOM 836 O O . SER A 1 99 ? -2.051 -3.374 9.153 1.00 91.06 99 SER A O 1
ATOM 838 N N . VAL A 1 100 ? -1.751 -4.016 7.003 1.00 90.56 100 VAL A N 1
ATOM 839 C CA . VAL A 1 100 ? -3.172 -4.282 6.708 1.00 90.56 100 VAL A CA 1
ATOM 840 C C . VAL A 1 100 ? -3.730 -5.282 7.720 1.00 90.56 100 VAL A C 1
ATOM 842 O O . VAL A 1 100 ? -4.794 -5.045 8.293 1.00 90.56 100 VAL A O 1
ATOM 845 N N . GLY A 1 101 ? -2.980 -6.340 8.043 1.00 88.06 101 GLY A N 1
ATOM 846 C CA . GLY A 1 101 ? -3.319 -7.262 9.131 1.00 88.06 101 GLY A CA 1
ATOM 847 C C . GLY A 1 101 ? -3.467 -6.569 10.495 1.00 88.06 101 GLY A C 1
ATOM 848 O O . GLY A 1 101 ? -4.452 -6.784 11.206 1.00 88.06 101 GLY A O 1
ATOM 849 N N . GLY A 1 102 ? -2.539 -5.677 10.847 1.00 86.81 102 GLY A N 1
ATOM 850 C CA . GLY A 1 102 ? -2.606 -4.868 12.070 1.00 86.81 102 GLY A CA 1
ATOM 851 C C . GLY A 1 102 ? -3.826 -3.939 12.133 1.00 86.81 102 GLY A C 1
ATOM 852 O O . GLY A 1 102 ? -4.407 -3.735 13.204 1.00 86.81 102 GLY A O 1
ATOM 853 N N . SER A 1 103 ? -4.268 -3.415 10.990 1.00 88.12 103 SER A N 1
ATOM 854 C CA . SER A 1 103 ? -5.463 -2.574 10.884 1.00 88.12 103 SER A CA 1
ATOM 855 C C . SER A 1 103 ? -6.755 -3.359 11.157 1.00 88.12 103 SER A C 1
ATOM 857 O O . SER A 1 103 ? -7.624 -2.888 11.895 1.00 88.12 103 SER A O 1
ATOM 859 N N . LEU A 1 104 ? -6.838 -4.604 10.671 1.00 88.00 104 LEU A N 1
ATOM 860 C CA . LEU A 1 104 ? -7.950 -5.518 10.948 1.00 88.00 104 LEU A CA 1
ATOM 861 C C . LEU A 1 104 ? -8.023 -5.857 12.440 1.00 88.00 104 LEU A C 1
ATOM 863 O O . LEU A 1 104 ? -9.096 -5.775 13.042 1.00 88.00 104 LEU A O 1
ATOM 867 N N . LEU A 1 105 ? -6.875 -6.163 13.052 1.00 85.00 105 LEU A N 1
ATOM 868 C CA . LEU A 1 105 ? -6.780 -6.407 14.492 1.00 85.00 105 LEU A CA 1
ATOM 869 C C . LEU A 1 105 ? -7.206 -5.177 15.299 1.00 85.00 105 LEU A C 1
ATOM 871 O O . LEU A 1 105 ? -7.959 -5.309 16.259 1.00 85.00 105 LEU A O 1
ATOM 875 N N . SER A 1 106 ? -6.778 -3.979 14.894 1.00 82.94 106 SER A N 1
ATOM 876 C CA . SER A 1 106 ? -7.116 -2.714 15.564 1.00 82.94 106 SER A CA 1
ATOM 877 C C . SER A 1 106 ? -8.621 -2.455 15.627 1.00 82.94 106 SER A C 1
ATOM 879 O O . SER A 1 106 ? -9.118 -1.959 16.642 1.00 82.94 106 SER A O 1
ATOM 881 N N . ILE A 1 107 ? -9.350 -2.817 14.567 1.00 83.56 107 ILE A N 1
ATOM 882 C CA . ILE A 1 107 ? -10.813 -2.727 14.525 1.00 83.56 107 ILE A CA 1
ATOM 883 C C . ILE A 1 107 ? -11.442 -3.777 15.436 1.00 83.56 107 ILE A C 1
ATOM 885 O O . ILE A 1 107 ? -12.321 -3.437 16.226 1.00 83.56 107 ILE A O 1
ATOM 889 N N . GLN A 1 108 ? -10.963 -5.025 15.385 1.00 82.94 108 GLN A N 1
ATOM 890 C CA . GLN A 1 108 ? -11.477 -6.111 16.228 1.00 82.94 108 GLN A CA 1
ATOM 891 C C . GLN A 1 108 ? -11.336 -5.798 17.723 1.00 82.94 108 GLN A C 1
ATOM 893 O O . GLN A 1 108 ? -12.281 -5.976 18.486 1.00 82.94 108 GLN A O 1
ATOM 898 N N . ILE A 1 109 ? -10.183 -5.273 18.142 1.00 83.19 109 ILE A N 1
ATOM 899 C CA . ILE A 1 109 ? -9.912 -4.913 19.545 1.00 83.19 109 ILE A CA 1
ATOM 900 C C . ILE A 1 109 ? -10.399 -3.505 19.917 1.00 83.19 109 ILE A C 1
ATOM 902 O O . ILE A 1 109 ? -10.219 -3.076 21.057 1.00 83.19 109 ILE A O 1
ATOM 906 N N . ARG A 1 110 ? -10.969 -2.766 18.957 1.00 79.31 110 ARG A N 1
ATOM 907 C CA . ARG A 1 110 ? -11.460 -1.388 19.090 1.00 79.31 110 ARG A CA 1
ATOM 908 C C . ARG A 1 110 ? -10.453 -0.392 19.690 1.00 79.31 110 ARG A C 1
ATOM 910 O O . ARG A 1 110 ? -10.832 0.505 20.443 1.00 79.31 110 ARG A O 1
ATOM 917 N N . LYS A 1 111 ? -9.160 -0.524 19.371 1.00 81.50 111 LYS A N 1
ATOM 918 C CA . LYS A 1 111 ? -8.104 0.381 19.870 1.00 81.50 111 LYS A CA 1
ATOM 919 C C . LYS A 1 111 ? -7.568 1.275 18.747 1.00 81.50 111 LYS A C 1
ATOM 921 O O . LYS A 1 111 ? -6.723 0.822 17.975 1.00 81.50 111 LYS A O 1
ATOM 926 N N . PRO A 1 112 ? -7.961 2.561 18.687 1.00 82.12 112 PRO A N 1
ATOM 927 C CA . PRO A 1 112 ? -7.575 3.444 17.587 1.00 82.12 112 PRO A CA 1
ATOM 928 C C . PRO A 1 112 ? -6.070 3.709 17.518 1.00 82.12 112 PRO A C 1
ATOM 930 O O . PRO A 1 112 ? -5.525 3.823 16.429 1.00 82.12 112 PRO A O 1
ATOM 933 N N . LEU A 1 113 ? -5.362 3.730 18.650 1.00 84.00 113 LEU A N 1
ATOM 934 C CA . LEU A 1 113 ? -3.913 3.975 18.663 1.00 84.00 113 LEU A CA 1
ATOM 935 C C . LEU A 1 113 ? -3.109 2.926 17.875 1.00 84.00 113 LEU A C 1
ATOM 937 O O . LEU A 1 113 ? -2.082 3.264 17.297 1.00 84.00 113 LEU A O 1
ATOM 941 N N . ILE A 1 114 ? -3.591 1.680 17.805 1.00 84.75 114 ILE A N 1
ATOM 942 C CA . ILE A 1 1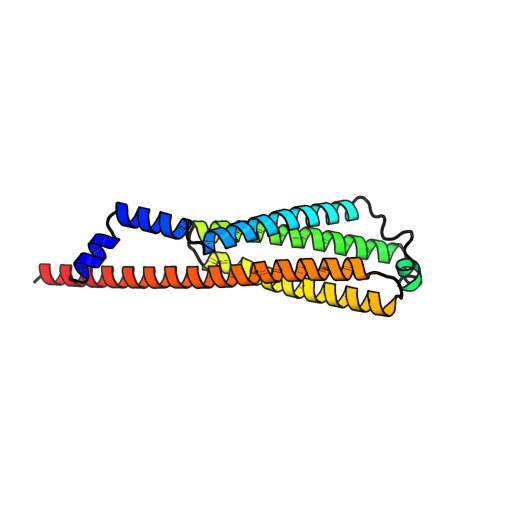14 ? -2.924 0.590 17.067 1.00 84.75 114 ILE A CA 1
ATOM 943 C C . ILE A 1 114 ? -3.129 0.754 15.547 1.00 84.75 114 ILE A C 1
ATOM 945 O O . ILE A 1 114 ? -2.341 0.255 14.751 1.00 84.75 114 ILE A O 1
ATOM 949 N N . PHE A 1 115 ? -4.118 1.555 15.141 1.00 87.38 115 PHE A N 1
ATOM 950 C CA . PHE A 1 115 ? -4.421 1.870 13.747 1.00 87.38 115 PHE A CA 1
ATOM 951 C C . PHE A 1 115 ? -3.532 2.999 13.178 1.00 87.38 115 PHE A C 1
ATOM 953 O O . PHE A 1 115 ? -3.409 3.146 11.964 1.00 87.38 115 PHE A O 1
ATOM 960 N N . ILE A 1 116 ? -2.887 3.808 14.031 1.00 88.19 116 ILE A N 1
ATOM 961 C CA . ILE A 1 116 ? -2.072 4.962 13.602 1.00 88.19 116 ILE A CA 1
ATOM 962 C C . ILE A 1 116 ? -0.864 4.551 12.739 1.00 88.19 116 ILE A C 1
ATOM 964 O O . ILE A 1 116 ? -0.682 5.164 11.684 1.00 88.19 116 ILE A O 1
ATOM 968 N N . PRO A 1 117 ? -0.059 3.529 13.104 1.00 87.06 117 PRO A N 1
ATOM 969 C CA . PRO A 1 117 ? 1.047 3.073 12.260 1.00 87.06 117 PRO A CA 1
ATOM 970 C C . PRO A 1 117 ? 0.607 2.719 10.834 1.00 87.06 117 PRO A C 1
ATOM 972 O O . PRO A 1 117 ? 1.300 3.070 9.882 1.00 87.06 117 PRO A O 1
ATOM 975 N N . GLN A 1 118 ? -0.579 2.120 10.671 1.00 88.81 118 GLN A N 1
ATOM 976 C CA . GLN A 1 118 ? -1.145 1.829 9.352 1.00 88.81 118 GLN A CA 1
ATOM 977 C C . GLN A 1 118 ? -1.430 3.092 8.549 1.00 88.81 118 GLN A C 1
ATOM 979 O O . GLN A 1 118 ? -1.127 3.129 7.360 1.00 88.81 118 GLN A O 1
ATOM 984 N N . LEU A 1 119 ? -2.020 4.118 9.162 1.00 91.44 119 LEU A N 1
ATOM 985 C CA . LEU A 1 119 ? -2.319 5.367 8.461 1.00 91.44 119 LEU A CA 1
ATOM 986 C C . LEU A 1 119 ? -1.046 6.052 7.969 1.00 91.44 119 LEU A C 1
ATOM 988 O O . LEU A 1 119 ? -1.007 6.523 6.832 1.00 91.44 119 LEU A O 1
ATOM 992 N N . ILE A 1 120 ? -0.002 6.065 8.803 1.00 91.31 120 ILE A N 1
ATOM 993 C CA . ILE A 1 120 ? 1.315 6.587 8.425 1.00 91.31 120 ILE A CA 1
ATOM 994 C C . ILE A 1 120 ? 1.870 5.773 7.255 1.00 91.31 120 ILE A C 1
ATOM 996 O O . ILE A 1 120 ? 2.312 6.347 6.262 1.00 91.31 120 ILE A O 1
ATOM 1000 N N . PHE A 1 121 ? 1.794 4.445 7.335 1.00 89.62 121 PHE A N 1
ATOM 1001 C CA . PHE A 1 121 ? 2.269 3.568 6.274 1.00 89.62 121 PHE A CA 1
ATOM 1002 C C . PHE A 1 121 ? 1.510 3.791 4.953 1.00 89.62 121 PHE A C 1
ATOM 1004 O O . PHE A 1 121 ? 2.137 3.939 3.909 1.00 89.62 121 PHE A O 1
ATOM 1011 N N . CYS A 1 122 ? 0.177 3.894 4.985 1.00 90.44 122 CYS A N 1
ATOM 1012 C CA . CYS A 1 122 ? -0.636 4.210 3.805 1.00 90.44 122 CYS A CA 1
ATOM 1013 C C . CYS A 1 122 ? -0.263 5.556 3.188 1.00 90.44 122 CYS A C 1
ATOM 1015 O O . CYS A 1 122 ? -0.195 5.678 1.968 1.00 90.44 122 CYS A O 1
ATOM 1017 N N . LEU A 1 123 ? -0.029 6.574 4.019 1.00 93.12 123 LEU A N 1
ATOM 1018 C CA . LEU A 1 123 ? 0.384 7.887 3.538 1.00 93.12 123 LEU A CA 1
ATOM 1019 C C . LEU A 1 123 ? 1.730 7.796 2.810 1.00 93.12 123 LEU A C 1
ATOM 1021 O O . LEU A 1 123 ? 1.858 8.298 1.696 1.00 93.12 123 LEU A O 1
ATOM 1025 N N . LEU A 1 124 ? 2.709 7.112 3.408 1.00 91.12 124 LEU A N 1
ATOM 1026 C CA . LEU A 1 124 ? 4.008 6.869 2.781 1.00 91.12 124 LEU A CA 1
ATOM 1027 C C . LEU A 1 124 ? 3.870 6.076 1.474 1.00 91.12 124 LEU A C 1
ATOM 1029 O O . LEU A 1 124 ? 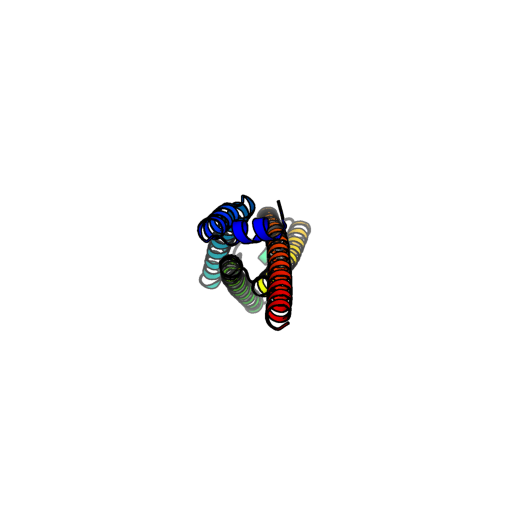4.549 6.398 0.502 1.00 91.12 124 LEU A O 1
ATOM 1033 N N . ALA A 1 125 ? 2.960 5.101 1.420 1.00 88.88 125 ALA A N 1
ATOM 1034 C CA . ALA A 1 125 ? 2.675 4.326 0.217 1.00 88.88 125 ALA A CA 1
ATOM 1035 C C . ALA A 1 125 ? 2.148 5.191 -0.929 1.00 88.88 125 ALA A C 1
ATOM 1037 O O . ALA A 1 125 ? 2.652 5.113 -2.047 1.00 88.88 125 ALA A O 1
ATOM 1038 N N . VAL A 1 126 ? 1.179 6.062 -0.643 1.00 92.31 126 VAL A N 1
ATOM 1039 C CA . VAL A 1 126 ? 0.633 7.002 -1.630 1.00 92.31 126 VAL A CA 1
ATOM 1040 C C . VAL A 1 126 ? 1.717 7.962 -2.126 1.00 92.31 126 VAL A C 1
ATOM 1042 O O . VAL A 1 126 ? 1.824 8.188 -3.329 1.00 92.31 126 VAL A O 1
ATOM 1045 N N . LEU A 1 127 ? 2.553 8.494 -1.229 1.00 93.19 127 LEU A N 1
ATOM 1046 C CA . LEU A 1 127 ? 3.654 9.391 -1.598 1.00 93.19 127 LEU A CA 1
ATOM 1047 C C . LEU A 1 127 ? 4.704 8.693 -2.474 1.00 93.19 127 LEU A C 1
ATOM 1049 O O . LEU A 1 127 ? 5.134 9.251 -3.483 1.00 93.19 127 LEU A O 1
ATOM 1053 N N . LEU A 1 128 ? 5.085 7.462 -2.125 1.00 90.31 128 LEU A N 1
ATOM 1054 C CA . LEU A 1 128 ? 6.003 6.658 -2.930 1.00 90.31 128 LEU A CA 1
ATOM 1055 C C . LEU A 1 128 ? 5.408 6.356 -4.311 1.00 90.31 128 LEU A C 1
ATOM 1057 O O . LEU A 1 128 ? 6.098 6.481 -5.321 1.00 90.31 128 LEU A O 1
ATOM 1061 N N . GLN A 1 129 ? 4.120 6.018 -4.372 1.00 90.12 129 GLN A N 1
ATOM 1062 C CA . GLN A 1 129 ? 3.437 5.736 -5.629 1.00 90.12 129 GLN A CA 1
ATOM 1063 C C . GLN A 1 129 ? 3.317 6.984 -6.518 1.00 90.12 129 GLN A C 1
ATOM 1065 O O . GLN A 1 129 ? 3.495 6.882 -7.730 1.00 90.12 129 GLN A O 1
ATOM 1070 N N . LEU A 1 130 ? 3.086 8.168 -5.937 1.00 92.88 130 LEU A N 1
ATOM 1071 C CA . LEU A 1 130 ? 3.126 9.448 -6.659 1.00 92.88 130 LEU A CA 1
ATOM 1072 C C . LEU A 1 130 ? 4.504 9.708 -7.273 1.00 92.88 130 LEU A C 1
ATOM 1074 O O . LEU A 1 130 ? 4.595 10.116 -8.433 1.00 92.88 130 LEU A O 1
ATOM 1078 N N . LEU A 1 131 ? 5.572 9.446 -6.516 1.00 91.75 131 LEU A N 1
ATOM 1079 C CA . LEU A 1 131 ? 6.940 9.582 -7.009 1.00 91.75 131 LEU A CA 1
ATOM 1080 C C . LEU A 1 131 ? 7.202 8.617 -8.174 1.00 91.75 131 LEU A C 1
ATOM 1082 O O . LEU A 1 131 ? 7.680 9.044 -9.223 1.00 91.75 131 LEU A O 1
ATOM 1086 N N . LEU A 1 132 ? 6.839 7.339 -8.022 1.00 87.50 132 LEU A N 1
ATOM 1087 C CA . LEU A 1 132 ? 6.978 6.331 -9.077 1.00 87.50 132 LEU A CA 1
ATOM 1088 C C . LEU A 1 132 ? 6.186 6.710 -10.331 1.00 87.50 132 LEU A C 1
ATOM 1090 O O . LEU A 1 132 ? 6.713 6.626 -11.437 1.00 87.50 132 LEU A O 1
ATOM 1094 N N . PHE A 1 133 ? 4.945 7.171 -10.174 1.00 91.38 133 PHE A N 1
ATOM 1095 C CA . PHE A 1 133 ? 4.128 7.649 -11.285 1.00 91.38 133 PHE A CA 1
ATOM 1096 C C . PHE A 1 133 ? 4.790 8.824 -12.021 1.00 91.38 133 PHE A C 1
ATOM 1098 O O . PHE A 1 133 ? 4.896 8.789 -13.246 1.00 91.38 133 PHE A O 1
ATOM 1105 N N . SER A 1 134 ? 5.307 9.816 -11.290 1.00 89.88 134 SER A N 1
ATOM 1106 C CA . SER A 1 134 ? 6.026 10.961 -11.868 1.00 89.88 134 SER A CA 1
ATOM 1107 C C . SER A 1 134 ? 7.259 10.529 -12.673 1.00 89.88 134 SER A C 1
ATOM 1109 O O . SER A 1 134 ? 7.470 10.992 -13.799 1.00 89.88 134 SER A O 1
ATOM 1111 N N . VAL A 1 135 ? 8.033 9.572 -12.149 1.00 86.69 135 VAL A N 1
ATOM 1112 C CA . VAL A 1 135 ? 9.176 8.982 -12.861 1.00 86.69 135 VAL A CA 1
ATOM 1113 C C . VAL A 1 135 ? 8.715 8.272 -14.137 1.00 86.69 135 VAL A C 1
ATOM 1115 O O . VAL A 1 135 ? 9.284 8.510 -15.201 1.00 86.69 135 VAL A O 1
ATOM 1118 N N . CYS A 1 136 ? 7.660 7.453 -14.072 1.00 85.81 136 CYS A N 1
ATOM 1119 C CA . CYS A 1 136 ? 7.122 6.755 -15.242 1.00 85.81 136 CYS A CA 1
ATOM 1120 C C . CYS A 1 136 ? 6.646 7.720 -16.334 1.00 85.81 136 CYS A C 1
ATOM 1122 O O . CYS A 1 136 ? 6.926 7.486 -17.509 1.00 85.81 136 CYS A O 1
ATOM 1124 N N . ILE A 1 137 ? 5.958 8.804 -15.965 1.00 87.62 137 ILE A N 1
ATOM 1125 C CA . ILE A 1 137 ? 5.519 9.838 -16.911 1.00 87.62 137 ILE A CA 1
ATOM 1126 C C . ILE A 1 137 ? 6.724 10.541 -17.534 1.00 87.62 137 ILE A C 1
ATOM 1128 O O . ILE A 1 137 ? 6.792 10.656 -18.754 1.00 87.62 137 ILE A O 1
ATOM 1132 N N . THR A 1 138 ? 7.707 10.937 -16.724 1.00 84.56 138 THR A N 1
ATOM 1133 C CA . THR A 1 138 ? 8.929 11.597 -17.210 1.00 84.56 138 THR A CA 1
ATOM 1134 C C . THR A 1 138 ? 9.662 10.720 -18.226 1.00 84.56 138 THR A C 1
ATOM 1136 O O . THR A 1 138 ? 9.998 11.179 -19.313 1.00 84.56 138 THR A O 1
ATOM 1139 N N . ILE A 1 139 ? 9.847 9.434 -17.918 1.00 79.50 139 ILE A N 1
ATOM 1140 C CA . ILE A 1 139 ? 10.482 8.473 -18.829 1.00 79.50 139 ILE A CA 1
ATOM 1141 C C . ILE A 1 139 ? 9.645 8.269 -20.100 1.00 79.50 139 ILE A C 1
ATOM 1143 O O . ILE A 1 139 ? 10.207 8.201 -21.193 1.00 79.50 139 ILE A O 1
ATOM 1147 N N . SER A 1 140 ? 8.317 8.193 -19.978 1.00 82.56 140 SER A N 1
ATOM 1148 C CA . SER A 1 140 ? 7.417 8.021 -21.131 1.00 82.56 140 SER A CA 1
ATOM 1149 C C . SER A 1 140 ? 7.452 9.224 -22.078 1.00 82.56 140 SER A C 1
ATOM 1151 O O . SER A 1 140 ? 7.327 9.044 -23.282 1.00 82.56 140 SER A O 1
ATOM 1153 N N . ILE A 1 141 ? 7.639 10.438 -21.550 1.00 82.50 141 ILE A N 1
ATOM 1154 C CA . ILE A 1 141 ? 7.781 11.661 -22.353 1.00 82.50 141 ILE A CA 1
ATOM 1155 C C . ILE A 1 141 ? 9.163 11.726 -23.016 1.00 82.50 141 ILE A C 1
ATOM 1157 O O . ILE A 1 141 ? 9.267 12.131 -24.167 1.00 82.50 141 ILE A O 1
ATOM 1161 N N . VAL A 1 142 ? 10.227 11.353 -22.296 1.00 79.19 142 VAL A N 1
ATOM 1162 C CA . VAL A 1 142 ? 11.615 11.518 -22.765 1.00 79.19 142 VAL A CA 1
ATOM 1163 C C . VAL A 1 142 ? 12.059 10.418 -23.732 1.00 79.19 142 VAL A C 1
ATOM 1165 O O . VAL A 1 142 ? 12.872 10.687 -24.609 1.00 79.19 142 VAL A O 1
ATOM 1168 N N . SER A 1 143 ? 11.596 9.177 -23.560 1.00 64.69 143 SER A N 1
ATOM 1169 C CA . SER A 1 143 ? 12.191 8.032 -24.268 1.00 64.69 143 SER A CA 1
ATOM 1170 C C . SER A 1 143 ? 11.583 7.703 -25.634 1.00 64.69 143 SER A C 1
ATOM 1172 O O . SER A 1 143 ? 12.045 6.743 -26.243 1.00 64.69 143 SER A O 1
ATOM 1174 N N . ASP A 1 144 ? 10.552 8.424 -26.103 1.00 63.00 144 ASP A N 1
ATOM 1175 C CA . ASP A 1 144 ? 9.711 8.095 -27.285 1.00 63.00 144 ASP A CA 1
ATOM 1176 C C . ASP A 1 144 ? 9.120 6.657 -27.300 1.00 63.00 144 ASP A C 1
ATOM 1178 O O . ASP A 1 144 ? 8.295 6.310 -28.146 1.00 63.00 144 ASP A O 1
ATOM 1182 N N . ASP A 1 145 ? 9.487 5.820 -26.327 1.00 59.50 145 ASP A N 1
ATOM 1183 C CA . ASP A 1 145 ? 9.025 4.463 -26.100 1.00 59.50 145 ASP A CA 1
ATOM 1184 C C . ASP A 1 145 ? 7.773 4.482 -25.217 1.00 59.50 145 ASP A C 1
ATOM 1186 O O . ASP A 1 145 ? 7.667 5.178 -24.202 1.00 59.50 145 ASP A O 1
ATOM 1190 N N . THR A 1 146 ? 6.808 3.643 -25.580 1.00 59.16 146 THR A N 1
ATOM 1191 C CA . THR A 1 146 ? 5.477 3.572 -24.971 1.00 59.16 146 THR A CA 1
ATOM 1192 C C . THR A 1 146 ? 5.485 2.864 -23.605 1.00 59.16 146 THR A C 1
ATOM 1194 O O . THR A 1 146 ? 4.838 1.841 -23.394 1.00 59.16 146 THR A O 1
ATOM 1197 N N . MET A 1 147 ? 6.156 3.451 -22.607 1.00 71.62 147 MET A N 1
ATOM 1198 C CA . MET A 1 147 ? 6.030 3.076 -21.184 1.00 71.62 147 MET A CA 1
ATOM 1199 C C . MET A 1 147 ? 4.674 3.489 -20.573 1.00 71.62 147 MET A C 1
ATOM 1201 O O . MET A 1 147 ? 4.420 3.243 -19.392 1.00 71.62 147 MET A O 1
ATOM 1205 N N . TRP A 1 148 ? 3.766 4.050 -21.379 1.00 80.19 148 TRP A N 1
ATOM 1206 C CA . TRP A 1 148 ? 2.408 4.433 -20.987 1.00 80.19 148 TRP A CA 1
ATOM 1207 C C . TRP A 1 148 ? 1.642 3.314 -20.281 1.00 80.19 148 TRP A C 1
ATOM 1209 O O . TRP A 1 148 ? 0.912 3.597 -19.339 1.00 80.19 148 TRP A O 1
ATOM 1219 N N . GLY A 1 149 ? 1.852 2.046 -20.653 1.00 82.12 149 GLY A N 1
ATOM 1220 C CA . GLY A 1 149 ? 1.241 0.913 -19.949 1.00 82.12 149 GLY A CA 1
ATOM 1221 C C . GLY A 1 149 ? 1.648 0.832 -18.471 1.00 82.12 149 GLY A C 1
ATOM 1222 O O . GLY A 1 149 ? 0.798 0.643 -17.604 1.00 82.12 149 GLY A O 1
ATOM 1223 N N . ILE A 1 150 ? 2.931 1.053 -18.167 1.00 82.62 150 ILE A N 1
ATOM 1224 C CA . ILE A 1 150 ? 3.446 1.075 -16.789 1.00 82.62 150 ILE A CA 1
ATOM 1225 C C . ILE A 1 150 ? 2.958 2.329 -16.058 1.00 82.62 150 ILE A C 1
ATOM 1227 O O . ILE A 1 150 ? 2.580 2.242 -14.891 1.00 82.62 150 ILE A O 1
ATOM 1231 N N . ALA A 1 151 ? 2.903 3.481 -16.733 1.00 86.69 151 ALA A N 1
ATOM 1232 C CA . ALA A 1 151 ? 2.361 4.707 -16.147 1.00 86.69 151 ALA A CA 1
ATOM 1233 C C . ALA A 1 151 ? 0.867 4.566 -15.790 1.00 86.69 151 ALA A C 1
ATOM 1235 O O . ALA A 1 151 ? 0.465 4.931 -14.687 1.00 86.69 151 ALA A O 1
ATOM 1236 N N . ILE A 1 152 ? 0.056 3.975 -16.675 1.00 89.06 152 ILE A N 1
ATOM 1237 C CA . ILE A 1 152 ? -1.368 3.690 -16.438 1.00 89.06 152 ILE A CA 1
ATOM 1238 C C . ILE A 1 152 ? -1.533 2.700 -15.283 1.00 89.06 152 ILE A C 1
ATOM 1240 O O . ILE A 1 152 ? -2.354 2.924 -14.394 1.00 89.06 152 ILE A O 1
ATOM 1244 N N . PHE A 1 153 ? -0.735 1.631 -15.251 1.00 88.00 153 PHE A N 1
ATOM 1245 C CA . PHE A 1 153 ? -0.759 0.677 -14.144 1.00 88.00 153 PHE A CA 1
ATOM 1246 C C . PHE A 1 153 ? -0.375 1.339 -12.810 1.00 88.00 153 PHE A C 1
ATOM 1248 O O . PHE A 1 153 ? -1.033 1.128 -11.793 1.00 88.00 153 PHE A O 1
ATOM 1255 N N . SER A 1 154 ? 0.638 2.206 -12.819 1.00 90.38 154 SER A N 1
ATOM 1256 C CA . SER A 1 154 ? 1.052 2.984 -11.650 1.00 90.38 154 SER A CA 1
ATOM 1257 C C . SER A 1 154 ? -0.051 3.934 -11.162 1.00 90.38 154 SER A C 1
ATOM 1259 O O . SER A 1 154 ? -0.288 4.028 -9.956 1.00 90.38 154 SER A O 1
ATOM 1261 N N . LEU A 1 155 ? -0.781 4.576 -12.080 1.00 91.94 155 LEU A N 1
ATOM 1262 C CA . LEU A 1 155 ? -1.944 5.407 -11.762 1.00 91.94 155 LEU A CA 1
ATOM 1263 C C . LEU A 1 155 ? -3.095 4.587 -11.160 1.00 91.94 155 LEU A C 1
ATOM 1265 O O . LEU A 1 155 ? -3.739 5.029 -10.211 1.00 91.94 155 LEU A O 1
ATOM 1269 N N . PHE A 1 156 ? -3.340 3.383 -11.680 1.00 91.31 156 PHE A N 1
ATOM 1270 C CA . PHE A 1 156 ? -4.338 2.466 -11.131 1.00 91.31 156 PHE A CA 1
ATOM 1271 C C . PHE A 1 156 ? -4.007 2.063 -9.686 1.00 91.31 156 PHE A C 1
ATOM 1273 O O . PHE A 1 156 ? -4.875 2.126 -8.815 1.00 91.31 156 PHE A O 1
ATOM 1280 N N . LEU A 1 157 ? -2.745 1.729 -9.400 1.00 89.56 157 LEU A N 1
ATOM 1281 C CA . LEU A 1 157 ? -2.292 1.455 -8.032 1.00 89.56 157 LEU A CA 1
ATOM 1282 C C . LEU A 1 157 ? -2.430 2.682 -7.124 1.00 89.56 157 LEU A C 1
ATOM 1284 O O . LEU A 1 157 ? -2.882 2.558 -5.987 1.00 89.56 157 LEU A O 1
ATOM 1288 N N . LEU A 1 158 ? -2.102 3.874 -7.629 1.00 92.56 158 LEU A N 1
ATOM 1289 C CA . LEU A 1 158 ? -2.275 5.123 -6.889 1.00 92.56 158 LEU A CA 1
ATOM 1290 C C . LEU A 1 158 ? -3.741 5.357 -6.505 1.00 92.56 158 LEU A C 1
ATOM 1292 O O . LEU A 1 158 ? -4.029 5.712 -5.363 1.00 92.56 158 LEU A O 1
ATOM 1296 N N . PHE A 1 159 ? -4.667 5.128 -7.436 1.00 91.81 159 PHE A N 1
ATOM 1297 C CA . PHE A 1 159 ? -6.102 5.225 -7.180 1.00 91.81 159 PHE A CA 1
ATOM 1298 C C . PHE A 1 159 ? -6.550 4.249 -6.084 1.00 91.81 159 PHE A C 1
ATOM 1300 O O . PHE A 1 159 ? -7.265 4.643 -5.162 1.00 91.81 159 PHE A O 1
ATOM 1307 N N . LEU A 1 160 ? -6.084 2.998 -6.134 1.00 89.94 160 LEU A N 1
ATOM 1308 C CA . LEU A 1 160 ? -6.407 1.982 -5.132 1.00 89.94 160 LEU A CA 1
ATOM 1309 C C . LEU A 1 160 ? -5.861 2.330 -3.743 1.00 89.94 160 LEU A C 1
ATOM 1311 O O . LEU A 1 160 ? -6.614 2.286 -2.769 1.00 89.94 160 LEU A O 1
ATOM 1315 N N . PHE A 1 161 ? -4.592 2.740 -3.639 1.00 90.25 161 PHE A N 1
ATOM 1316 C CA . PHE A 1 161 ? -4.022 3.195 -2.368 1.00 90.25 161 PHE A CA 1
ATOM 1317 C C . PHE A 1 161 ? -4.708 4.461 -1.849 1.00 90.25 161 PHE A C 1
ATOM 1319 O O . PHE A 1 161 ? -4.926 4.586 -0.645 1.00 90.25 161 PHE A O 1
ATOM 1326 N N . GLY A 1 162 ? -5.116 5.367 -2.741 1.00 90.81 162 GLY A N 1
ATOM 1327 C CA . GLY A 1 162 ? -5.899 6.551 -2.395 1.00 90.81 162 GLY A CA 1
ATOM 1328 C C . GLY A 1 162 ? -7.261 6.197 -1.795 1.00 90.81 162 GLY A C 1
ATOM 1329 O O . GLY A 1 162 ? -7.621 6.719 -0.738 1.00 90.81 162 GLY A O 1
ATOM 1330 N N . ILE A 1 163 ? -7.997 5.266 -2.413 1.00 91.69 163 ILE A N 1
ATOM 1331 C CA . ILE A 1 163 ? -9.261 4.753 -1.865 1.00 91.69 163 ILE A CA 1
ATOM 1332 C C . ILE A 1 163 ? -9.026 4.091 -0.510 1.00 91.69 163 ILE A C 1
ATOM 1334 O O . ILE A 1 163 ? -9.745 4.386 0.446 1.00 91.69 163 ILE A O 1
ATOM 1338 N N . TYR A 1 164 ? -8.023 3.218 -0.408 1.00 91.38 164 TYR A N 1
ATOM 1339 C CA . TYR A 1 164 ? -7.729 2.519 0.837 1.00 91.38 164 TYR A CA 1
ATOM 1340 C C . TYR A 1 164 ? -7.387 3.494 1.968 1.00 91.38 164 TYR A C 1
ATOM 1342 O O . TYR A 1 164 ? -7.923 3.369 3.071 1.00 91.38 164 TYR A O 1
ATOM 1350 N N . LEU A 1 165 ? -6.570 4.515 1.692 1.00 93.38 165 LEU A N 1
ATOM 1351 C CA . LEU A 1 165 ? -6.259 5.582 2.640 1.00 93.38 165 LEU A CA 1
ATOM 1352 C C . LEU A 1 165 ? -7.522 6.351 3.050 1.00 93.38 165 LEU A C 1
ATOM 1354 O O . LEU A 1 165 ? -7.736 6.566 4.241 1.00 93.38 165 LEU A O 1
ATOM 1358 N N . ALA A 1 166 ? -8.382 6.728 2.100 1.00 92.12 166 ALA A N 1
ATOM 1359 C CA . ALA A 1 166 ? -9.614 7.458 2.390 1.00 92.12 166 ALA A CA 1
ATOM 1360 C C . ALA A 1 166 ? -10.555 6.660 3.308 1.00 92.12 166 ALA A C 1
ATOM 1362 O O . ALA A 1 166 ? -11.037 7.191 4.313 1.00 92.12 166 ALA A O 1
ATOM 1363 N N . ILE A 1 167 ? -10.769 5.374 3.009 1.00 91.81 167 ILE A N 1
ATOM 1364 C CA . ILE A 1 167 ? -11.584 4.484 3.845 1.00 91.81 167 ILE A CA 1
ATOM 1365 C C . ILE A 1 167 ? -10.921 4.303 5.216 1.00 91.81 167 ILE A C 1
ATOM 1367 O O . ILE A 1 167 ? -11.594 4.427 6.234 1.00 91.81 167 ILE A O 1
ATOM 1371 N N . SER A 1 168 ? -9.604 4.096 5.269 1.00 91.12 168 SER A N 1
ATOM 1372 C CA . SER A 1 168 ? -8.858 3.937 6.524 1.00 91.12 168 SER A CA 1
ATOM 1373 C C . SER A 1 168 ? -8.966 5.165 7.429 1.00 91.12 168 SER A C 1
ATOM 1375 O O . SER A 1 168 ? -9.213 5.032 8.625 1.00 91.12 168 SER A O 1
ATOM 1377 N N . VAL A 1 169 ? -8.835 6.374 6.873 1.00 92.75 169 VAL A N 1
ATOM 1378 C CA . VAL A 1 169 ? -8.999 7.633 7.617 1.00 92.75 169 VAL A CA 1
ATOM 1379 C C . VAL A 1 169 ? -10.424 7.772 8.143 1.00 92.75 169 VAL A C 1
ATOM 1381 O O . VAL A 1 169 ? -10.621 8.186 9.288 1.00 92.75 169 VAL A O 1
ATOM 1384 N N . PHE A 1 170 ? -11.423 7.425 7.331 1.00 90.44 170 PHE A N 1
ATOM 1385 C CA . PHE A 1 170 ? -12.820 7.471 7.747 1.00 90.44 170 PHE A CA 1
ATOM 1386 C C . PHE A 1 170 ? -13.099 6.491 8.897 1.00 90.44 170 PHE A C 1
ATOM 1388 O O . PHE A 1 170 ? -13.643 6.891 9.928 1.00 90.44 170 PHE A O 1
ATOM 1395 N N . THR A 1 171 ? -12.650 5.242 8.766 1.00 89.31 171 THR A N 1
ATOM 1396 C CA . THR A 1 171 ? -12.777 4.209 9.802 1.00 89.31 171 THR A CA 1
ATOM 1397 C C . THR A 1 171 ? -12.062 4.614 11.088 1.00 89.31 171 THR A C 1
ATOM 1399 O O . THR A 1 171 ? -12.624 4.490 12.173 1.00 89.31 171 THR A O 1
ATOM 1402 N N . PHE A 1 172 ? -10.853 5.173 10.990 1.00 90.12 172 PHE A N 1
ATOM 1403 C CA . PHE A 1 172 ? -10.113 5.660 12.151 1.00 90.12 172 PHE A CA 1
ATOM 1404 C C . PHE A 1 172 ? -10.847 6.781 12.893 1.00 90.12 172 PHE A C 1
ATOM 1406 O O . PHE A 1 172 ? -10.944 6.742 14.119 1.00 90.12 172 PHE A O 1
ATOM 1413 N N . LYS A 1 173 ? -11.404 7.762 12.166 1.00 87.69 173 LYS A N 1
ATOM 1414 C CA . LYS A 1 173 ? -12.211 8.832 12.773 1.00 87.69 173 LYS A CA 1
ATOM 1415 C C . LYS A 1 173 ? -13.405 8.263 13.528 1.00 87.69 173 LYS A C 1
ATOM 1417 O O . LYS A 1 173 ? -13.645 8.662 14.662 1.00 87.69 173 LYS A O 1
ATOM 1422 N N . GLN A 1 174 ? -14.129 7.320 12.929 1.00 85.00 174 GLN A N 1
ATOM 1423 C CA . GLN A 1 174 ? -15.253 6.671 13.597 1.00 85.00 174 GLN A CA 1
ATOM 1424 C C . GLN A 1 174 ? -14.805 5.928 14.863 1.00 85.00 174 GLN A C 1
ATOM 1426 O O . GLN A 1 174 ? -15.423 6.078 15.916 1.00 85.00 174 GLN A O 1
ATOM 1431 N N . LEU A 1 175 ? -13.700 5.187 14.784 1.00 84.44 175 LEU A N 1
ATOM 1432 C CA . LEU A 1 175 ? -13.153 4.447 15.917 1.00 84.44 175 LEU A CA 1
ATOM 1433 C C . LEU A 1 175 ? -12.752 5.374 17.076 1.00 84.44 175 LEU A C 1
ATOM 1435 O O . LEU A 1 175 ? -12.959 5.031 18.240 1.00 84.44 175 LEU A O 1
ATOM 1439 N N . LEU A 1 176 ? -12.215 6.559 16.767 1.00 85.75 176 LEU A N 1
ATOM 1440 C CA . LEU A 1 176 ? -11.945 7.603 17.757 1.00 85.75 176 LEU A CA 1
ATOM 1441 C C . LEU A 1 176 ? -13.232 8.111 18.418 1.00 85.75 176 LEU A C 1
ATOM 1443 O O . LEU A 1 176 ? -13.291 8.144 19.646 1.00 85.75 176 LEU A O 1
ATOM 1447 N N . PHE A 1 177 ? -14.261 8.449 17.633 1.00 83.50 177 PHE A N 1
ATOM 1448 C CA . PHE A 1 177 ? -15.544 8.920 18.170 1.00 83.50 177 PHE A CA 1
ATOM 1449 C C . PHE A 1 177 ? -16.192 7.893 19.104 1.00 83.50 177 PHE A C 1
ATOM 1451 O O . PHE A 1 177 ? -16.591 8.239 20.215 1.00 83.50 177 PHE A O 1
ATOM 1458 N N . GLU A 1 178 ? -16.232 6.620 18.703 1.00 78.81 178 GLU A N 1
ATOM 1459 C CA . GLU A 1 178 ? -16.774 5.540 19.536 1.00 78.81 178 GLU A CA 1
ATOM 1460 C C . GLU A 1 178 ? -15.990 5.373 20.848 1.00 78.81 178 GLU A C 1
ATOM 1462 O O . GLU A 1 178 ? -16.583 5.179 21.913 1.00 78.81 178 GLU A O 1
ATOM 1467 N N . CYS A 1 179 ? -14.658 5.480 20.791 1.00 77.00 179 CYS A N 1
ATOM 1468 C CA . CYS A 1 179 ? -13.800 5.418 21.975 1.00 77.00 179 CYS A CA 1
ATOM 1469 C C . CYS A 1 179 ? -14.059 6.584 22.940 1.00 77.00 179 CYS A C 1
ATOM 1471 O O . CYS A 1 179 ? -14.116 6.378 24.156 1.00 77.00 179 CYS A O 1
ATOM 1473 N N . ASP A 1 180 ? -14.204 7.803 22.423 1.00 79.44 180 ASP A N 1
ATOM 1474 C CA . ASP A 1 180 ? -14.434 8.991 23.244 1.00 79.44 180 ASP A CA 1
ATOM 1475 C C . ASP A 1 180 ? -15.831 8.999 23.869 1.00 79.44 180 ASP A C 1
ATOM 1477 O O . ASP A 1 180 ? -15.976 9.329 25.050 1.00 79.44 180 ASP A O 1
ATOM 1481 N N . ASP A 1 181 ? -16.853 8.567 23.132 1.00 75.19 181 ASP A N 1
ATOM 1482 C CA . ASP A 1 181 ? -18.205 8.415 23.668 1.00 75.19 181 ASP A CA 1
ATOM 1483 C C . ASP A 1 181 ? -18.254 7.353 24.769 1.00 75.19 181 ASP A C 1
ATOM 1485 O O . ASP A 1 181 ? -18.839 7.580 25.832 1.00 75.19 181 ASP A O 1
ATOM 1489 N N . PHE A 1 182 ? -17.566 6.225 24.578 1.00 71.12 182 PHE A N 1
ATOM 1490 C CA . PHE A 1 182 ? -17.465 5.191 25.603 1.00 71.12 182 PHE A CA 1
ATOM 1491 C C . PHE A 1 182 ? -16.747 5.694 26.866 1.00 71.12 182 PHE A C 1
ATOM 1493 O O . PHE A 1 182 ? -17.219 5.463 27.984 1.00 71.12 182 PHE A O 1
ATOM 1500 N N . LYS A 1 183 ? -15.652 6.453 26.715 1.00 74.50 183 LYS A N 1
ATOM 1501 C CA . LYS A 1 183 ? -14.961 7.100 27.845 1.00 74.50 183 LYS A CA 1
ATOM 1502 C C . LYS A 1 183 ? -15.870 8.075 28.591 1.00 74.50 183 LYS A C 1
ATOM 1504 O O . LYS A 1 183 ? -15.884 8.059 29.822 1.00 74.50 183 LYS A O 1
ATOM 1509 N N . LYS A 1 184 ? -16.654 8.892 27.878 1.00 74.62 184 LYS A N 1
ATOM 1510 C CA . LYS A 1 184 ? -17.629 9.815 28.488 1.00 74.62 184 LYS A CA 1
ATOM 1511 C C . LYS A 1 184 ? -18.714 9.060 29.257 1.00 74.62 184 LYS A C 1
ATOM 1513 O O . LYS A 1 184 ? -19.029 9.433 30.385 1.00 74.62 184 LYS A O 1
ATOM 1518 N N . MET A 1 185 ? -19.247 7.973 28.695 1.00 65.94 185 MET A N 1
ATOM 1519 C CA . MET A 1 185 ? -20.230 7.125 29.381 1.00 65.94 185 MET A CA 1
ATOM 1520 C C . MET A 1 185 ? -19.669 6.516 30.675 1.00 65.94 185 MET A C 1
ATOM 1522 O O . MET A 1 185 ? -20.344 6.546 31.703 1.00 65.94 185 MET A O 1
ATOM 1526 N N . LEU A 1 186 ? -18.429 6.019 30.651 1.00 66.94 186 LEU A N 1
ATOM 1527 C CA . LEU A 1 186 ? -17.736 5.490 31.834 1.00 66.94 186 LEU A CA 1
ATOM 1528 C C . LEU A 1 186 ? -17.463 6.561 32.897 1.00 66.94 186 LEU A C 1
ATOM 1530 O O . LEU A 1 186 ? -17.609 6.301 34.090 1.00 66.94 186 LEU A O 1
ATOM 1534 N N . ALA A 1 187 ? -17.061 7.766 32.488 1.00 71.81 187 ALA A N 1
ATOM 1535 C CA . ALA A 1 187 ? -16.850 8.876 33.414 1.00 71.81 187 ALA A CA 1
ATOM 1536 C C . ALA A 1 187 ? -18.160 9.271 34.117 1.00 71.81 187 ALA A C 1
ATOM 1538 O O . ALA A 1 187 ? -18.180 9.480 35.332 1.00 71.81 187 ALA A O 1
ATOM 1539 N N . ASN A 1 188 ? -19.266 9.293 33.368 1.00 72.31 188 ASN A N 1
ATOM 1540 C CA . ASN A 1 188 ? -20.592 9.585 33.901 1.00 72.31 188 ASN A CA 1
ATOM 1541 C C . ASN A 1 188 ? -21.122 8.469 34.816 1.00 72.31 188 ASN A C 1
ATOM 1543 O O . ASN A 1 188 ? -21.742 8.769 35.830 1.00 72.31 188 ASN A O 1
ATOM 1547 N N . SER A 1 189 ? -20.860 7.188 34.530 1.00 61.25 189 SER A N 1
ATOM 1548 C CA . SER A 1 189 ? -21.284 6.103 35.429 1.00 61.25 189 SER A CA 1
ATOM 1549 C C . SER A 1 189 ? -20.497 6.096 36.745 1.00 61.25 189 SER A C 1
ATOM 1551 O O . SER A 1 189 ? -21.088 5.934 37.814 1.00 61.25 189 SER A O 1
ATOM 1553 N N . LYS A 1 190 ? -19.181 6.353 36.694 1.00 58.56 190 LYS A N 1
ATOM 1554 C CA . LYS A 1 190 ? -18.341 6.492 37.894 1.00 58.56 190 LYS A CA 1
ATOM 1555 C C . LYS A 1 190 ? -18.778 7.666 38.769 1.00 58.56 190 LYS A C 1
ATOM 1557 O O . LYS A 1 190 ? -18.857 7.510 39.985 1.00 58.56 190 LYS A O 1
ATOM 1562 N N . SER A 1 191 ? -19.091 8.819 38.174 1.00 57.97 191 SER A N 1
ATOM 1563 C CA . SER A 1 191 ? -19.539 9.993 38.934 1.00 57.97 191 SER A CA 1
ATOM 1564 C C . SER A 1 191 ? -20.910 9.779 39.586 1.00 57.97 191 SER A C 1
ATOM 1566 O O . SER A 1 191 ? -21.130 10.235 40.709 1.00 57.97 191 SER A O 1
ATOM 1568 N N . VAL A 1 192 ? -21.807 9.029 38.936 1.00 56.62 192 VAL A N 1
ATOM 1569 C CA . VAL A 1 192 ? -23.113 8.644 39.495 1.00 56.62 192 VAL A CA 1
ATOM 1570 C C . VAL A 1 192 ? -22.954 7.675 40.670 1.00 56.62 192 VAL A C 1
ATOM 1572 O O . VAL A 1 192 ? -23.519 7.938 41.731 1.00 56.62 192 VAL A O 1
ATOM 1575 N N . HIS A 1 193 ? -22.138 6.623 40.542 1.00 54.09 193 HIS A N 1
ATOM 1576 C CA . HIS A 1 193 ? -21.905 5.676 41.641 1.00 54.09 193 HIS A CA 1
ATOM 1577 C C . HIS A 1 193 ? -21.273 6.336 42.871 1.00 54.09 193 HIS A C 1
ATOM 1579 O O . HIS A 1 193 ? -21.717 6.093 43.992 1.00 54.09 193 HIS A O 1
ATOM 1585 N N . PHE A 1 194 ? -20.305 7.235 42.675 1.00 54.91 194 PHE A N 1
ATOM 1586 C CA . PHE A 1 194 ? -19.669 7.954 43.783 1.00 54.91 194 PHE A CA 1
ATOM 1587 C C . PHE A 1 194 ? -20.658 8.874 44.521 1.00 54.91 194 PHE A C 1
ATOM 1589 O O . PHE A 1 194 ? -20.603 9.038 45.740 1.00 54.91 194 PHE A O 1
ATOM 1596 N N . LYS A 1 195 ? -21.605 9.466 43.783 1.00 52.75 195 LYS A N 1
ATOM 1597 C CA . LYS A 1 195 ? -22.645 10.340 44.340 1.00 52.75 195 LYS A CA 1
ATOM 1598 C C . LYS A 1 195 ? -23.720 9.554 45.099 1.00 52.75 195 LYS A C 1
ATOM 1600 O O . LYS A 1 195 ? -24.249 10.061 46.086 1.00 52.75 195 LYS A O 1
ATOM 1605 N N . GLU A 1 196 ? -24.033 8.333 44.667 1.00 52.25 196 GLU A N 1
ATOM 1606 C CA . GLU A 1 196 ? -24.942 7.424 45.379 1.00 52.25 196 GLU A CA 1
ATOM 1607 C C . GLU A 1 196 ? -24.318 6.854 46.657 1.00 52.25 196 GLU A C 1
ATOM 1609 O O . GLU A 1 196 ? -24.984 6.821 47.692 1.00 52.25 196 GLU A O 1
ATOM 1614 N N . GLU A 1 197 ? -23.040 6.469 46.627 1.00 53.41 197 GLU A N 1
ATOM 1615 C CA . GLU A 1 197 ? -22.343 5.952 47.810 1.00 53.41 197 GLU A CA 1
ATOM 1616 C C . GLU A 1 197 ? -22.252 7.015 48.918 1.00 53.41 197 GLU A C 1
ATOM 1618 O O . GLU A 1 197 ? -22.528 6.731 50.083 1.00 53.41 197 GLU A O 1
ATOM 1623 N N . ASN A 1 198 ? -21.986 8.274 48.551 1.00 49.47 198 ASN A N 1
ATOM 1624 C CA . ASN A 1 198 ? -21.996 9.396 49.495 1.00 49.47 198 ASN A CA 1
ATOM 1625 C C . ASN A 1 198 ? -23.392 9.746 50.034 1.00 49.47 198 ASN A C 1
ATOM 1627 O O . ASN A 1 198 ? -23.497 10.292 51.129 1.00 49.47 198 ASN A O 1
ATOM 1631 N N . LYS A 1 199 ? -24.466 9.451 49.290 1.00 52.38 199 LYS A N 1
ATOM 1632 C CA . LYS A 1 199 ? -25.843 9.626 49.779 1.00 52.38 199 LYS A CA 1
ATOM 1633 C C . LYS A 1 199 ? -26.284 8.516 50.727 1.00 52.38 199 LYS A C 1
ATOM 1635 O O . LYS A 1 199 ? -27.124 8.785 51.567 1.00 52.38 199 LYS A O 1
ATOM 1640 N N . ARG A 1 200 ? -25.751 7.297 50.593 1.00 54.03 200 ARG A N 1
ATOM 1641 C CA . ARG A 1 200 ? -26.044 6.175 51.507 1.00 54.03 200 ARG A CA 1
ATOM 1642 C C . ARG A 1 200 ? -25.241 6.220 52.811 1.00 54.03 200 ARG A C 1
ATOM 1644 O O . ARG A 1 200 ? -25.611 5.544 53.759 1.00 54.03 200 ARG A O 1
ATOM 1651 N N . LYS A 1 201 ? -24.136 6.973 52.843 1.00 51.84 201 LYS A N 1
ATOM 1652 C CA . LYS A 1 201 ? -23.303 7.195 54.040 1.00 51.84 201 LYS A CA 1
ATOM 1653 C C . LYS A 1 201 ? -23.739 8.408 54.883 1.00 51.84 201 LYS A C 1
ATOM 1655 O O . LYS A 1 201 ? -23.103 8.679 55.897 1.00 51.84 201 LYS A O 1
ATOM 1660 N N . LYS A 1 202 ? -24.771 9.141 54.457 1.00 47.78 202 LYS A N 1
ATOM 1661 C CA . LYS A 1 202 ? -25.446 10.199 55.223 1.00 47.78 202 LYS A CA 1
ATOM 1662 C C . LYS A 1 202 ? -26.797 9.694 55.697 1.00 47.78 202 LYS A C 1
ATOM 1664 O O . LYS A 1 202 ? -27.203 10.140 56.787 1.00 47.78 202 LYS A O 1
#